Protein AF-0000000085166269 (afdb_homodimer)

Solvent-accessible surface area (backbone atoms only — not comparable to full-atom values): 13007 Å² total; per-residue (Å²): 118,45,45,34,39,34,44,25,68,59,86,48,49,31,42,32,36,34,86,92,34,80,44,54,29,10,32,47,58,95,73,71,25,80,47,77,24,38,34,35,63,30,30,37,46,46,11,41,47,45,32,40,54,42,48,52,49,54,52,28,55,75,71,70,50,77,48,57,27,38,36,34,44,36,37,43,46,63,51,97,88,62,55,53,38,32,40,34,39,36,37,51,65,37,90,70,52,70,66,56,51,53,51,49,54,57,49,50,66,62,23,69,53,46,42,42,35,44,66,27,35,54,72,47,76,46,76,95,116,43,44,34,40,36,42,26,69,59,86,50,49,31,43,32,36,34,85,91,34,80,46,54,29,10,32,46,58,94,73,71,23,80,47,78,24,39,35,36,63,30,30,36,45,46,11,41,46,45,31,40,53,42,49,52,50,54,53,29,56,76,70,69,50,76,49,57,26,40,36,35,43,34,39,42,46,63,50,98,89,62,55,56,38,33,40,36,39,36,36,51,64,38,91,70,54,72,66,56,51,54,51,50,54,57,49,51,66,62,22,68,52,47,41,42,36,44,65,26,35,54,73,48,78,47,76,95

Structure (mmCIF, N/CA/C/O backbone):
data_AF-0000000085166269-model_v1
#
loop_
_entity.id
_entity.type
_entity.pdbx_description
1 polymer 'Regulator of disulfide bond formation redox protein'
#
loop_
_atom_site.group_PDB
_atom_site.id
_atom_site.type_symbol
_atom_site.label_atom_id
_atom_site.label_alt_id
_atom_site.label_comp_id
_atom_site.label_asym_id
_atom_site.label_entity_id
_atom_site.label_seq_id
_atom_site.pdbx_PDB_ins_code
_atom_site.Cartn_x
_atom_site.Cartn_y
_atom_site.Cartn_z
_atom_site.occupancy
_atom_site.B_iso_or_equiv
_atom_site.auth_seq_id
_atom_site.auth_comp_id
_atom_site.auth_asym_id
_atom_site.auth_atom_id
_atom_site.pdbx_PDB_model_num
ATOM 1 N N . MET A 1 1 ? -3.047 8.953 -13.148 1 85.25 1 MET A N 1
ATOM 2 C CA . MET A 1 1 ? -3.467 7.633 -12.672 1 85.25 1 MET A CA 1
ATOM 3 C C . MET A 1 1 ? -2.264 6.801 -12.242 1 85.25 1 MET A C 1
ATOM 5 O O . MET A 1 1 ? -1.234 6.793 -12.914 1 85.25 1 MET A O 1
ATOM 9 N N . ALA A 1 2 ? -2.178 6.305 -10.992 1 96.12 2 ALA A N 1
ATOM 10 C CA . ALA A 1 2 ? -1.021 5.574 -10.484 1 96.12 2 ALA A CA 1
ATOM 11 C C . ALA A 1 2 ? -0.85 4.242 -11.203 1 96.12 2 ALA A C 1
ATOM 13 O O . ALA A 1 2 ? -1.834 3.615 -11.609 1 96.12 2 ALA A O 1
ATOM 14 N N . HIS A 1 3 ? 0.401 3.906 -11.461 1 98.56 3 HIS A N 1
ATOM 15 C CA . HIS A 1 3 ? 0.758 2.693 -12.188 1 98.56 3 HIS A CA 1
ATOM 16 C C . HIS A 1 3 ? 2.049 2.086 -11.648 1 98.56 3 HIS A C 1
ATOM 18 O O . HIS A 1 3 ? 3.008 2.809 -11.367 1 98.56 3 HIS A O 1
ATOM 24 N N . VAL A 1 4 ? 2.049 0.733 -11.516 1 98.88 4 VAL A N 1
ATOM 25 C CA . VAL A 1 4 ? 3.293 0.042 -11.195 1 98.88 4 VAL A CA 1
ATOM 26 C C . VAL A 1 4 ? 3.383 -1.258 -11.984 1 98.88 4 VAL A C 1
ATOM 28 O O . VAL A 1 4 ? 2.363 -1.812 -12.398 1 98.88 4 VAL A O 1
ATOM 31 N N . THR A 1 5 ? 4.633 -1.677 -12.234 1 98.94 5 THR A N 1
ATOM 32 C CA . THR A 1 5 ? 4.902 -3.01 -12.758 1 98.94 5 THR A CA 1
ATOM 33 C C . THR A 1 5 ? 5.781 -3.803 -11.797 1 98.94 5 THR A C 1
ATOM 35 O O . THR A 1 5 ? 6.691 -3.246 -11.18 1 98.94 5 THR A O 1
ATOM 38 N N . LEU A 1 6 ? 5.461 -5.016 -11.672 1 98.94 6 LEU A N 1
ATOM 39 C CA . LEU A 1 6 ? 6.242 -5.91 -10.82 1 98.94 6 LEU A CA 1
ATOM 40 C C . LEU A 1 6 ? 6.766 -7.098 -11.625 1 98.94 6 LEU A C 1
ATOM 42 O O . LEU A 1 6 ? 6.047 -7.656 -12.453 1 98.94 6 LEU A O 1
ATOM 46 N N . HIS A 1 7 ? 7.988 -7.445 -11.352 1 98.88 7 HIS A N 1
ATOM 47 C CA . HIS A 1 7 ? 8.602 -8.641 -11.914 1 98.88 7 HIS A CA 1
ATOM 48 C C . HIS A 1 7 ? 9.211 -9.523 -10.828 1 98.88 7 HIS A C 1
ATOM 50 O O . HIS A 1 7 ? 9.977 -9.039 -9.992 1 98.88 7 HIS A O 1
ATOM 56 N N . ASN A 1 8 ? 8.812 -10.703 -10.852 1 98.75 8 ASN A N 1
ATOM 57 C CA . ASN A 1 8 ? 9.406 -11.75 -10.023 1 98.75 8 ASN A CA 1
ATOM 58 C C . ASN A 1 8 ? 10.047 -12.836 -10.883 1 98.75 8 ASN A C 1
ATOM 60 O O . ASN A 1 8 ? 9.359 -13.539 -11.617 1 98.75 8 ASN A O 1
ATOM 64 N N . ALA A 1 9 ? 11.352 -13 -10.766 1 97.62 9 ALA A N 1
ATOM 65 C CA . ALA A 1 9 ? 12.047 -13.992 -11.57 1 97.62 9 ALA A CA 1
ATOM 66 C C . ALA A 1 9 ? 11.938 -15.383 -10.953 1 97.62 9 ALA A C 1
ATOM 68 O O . ALA A 1 9 ? 11.688 -16.359 -11.656 1 97.62 9 ALA A O 1
ATOM 69 N N . ALA A 1 10 ? 12.234 -15.492 -9.758 1 95.5 10 ALA A N 1
ATOM 70 C CA . ALA A 1 10 ? 12.188 -16.703 -8.953 1 95.5 10 ALA A CA 1
ATOM 71 C C . ALA A 1 10 ? 12.156 -16.391 -7.465 1 95.5 10 ALA A C 1
ATOM 73 O O . ALA A 1 10 ? 12.578 -15.305 -7.051 1 95.5 10 ALA A O 1
ATOM 74 N N . GLY A 1 11 ? 11.617 -17.328 -6.73 1 96.44 11 GLY A N 1
ATOM 75 C CA . GLY A 1 11 ? 11.562 -17.078 -5.297 1 96.44 11 GLY A CA 1
ATOM 76 C C . GLY A 1 11 ? 10.586 -15.969 -4.922 1 96.44 11 GLY A C 1
ATOM 77 O O . GLY A 1 11 ? 9.594 -15.75 -5.613 1 96.44 11 GLY A O 1
ATOM 78 N N . TYR A 1 12 ? 10.82 -15.359 -3.787 1 98 12 TYR A N 1
ATOM 79 C CA . TYR A 1 12 ? 9.812 -14.43 -3.271 1 98 12 TYR A CA 1
ATOM 80 C C . TYR A 1 12 ? 10.25 -12.984 -3.469 1 98 12 TYR A C 1
ATOM 82 O O . TYR A 1 12 ? 9.445 -12.062 -3.324 1 98 12 TYR A O 1
ATOM 90 N N . ALA A 1 13 ? 11.523 -12.797 -3.881 1 98.44 13 ALA A N 1
ATOM 91 C CA . ALA A 1 13 ? 12.016 -11.438 -4.113 1 98.44 13 ALA A CA 1
ATOM 92 C C . ALA A 1 13 ? 11.422 -10.852 -5.387 1 98.44 13 ALA A C 1
ATOM 94 O O . ALA A 1 13 ? 11.359 -11.523 -6.418 1 98.44 13 ALA A O 1
ATOM 95 N N . GLN A 1 14 ? 10.992 -9.641 -5.293 1 98.19 14 GLN A N 1
ATOM 96 C CA . GLN A 1 14 ? 10.297 -9.016 -6.414 1 98.19 14 GLN A CA 1
ATOM 97 C C . GLN A 1 14 ? 10.836 -7.609 -6.68 1 98.19 14 GLN A C 1
ATOM 99 O O . GLN A 1 14 ? 11.188 -6.891 -5.742 1 98.19 14 GLN A O 1
ATOM 104 N N . ASP A 1 15 ? 10.883 -7.277 -7.941 1 98.81 15 ASP A N 1
ATOM 105 C CA . ASP A 1 15 ? 11.234 -5.934 -8.391 1 98.81 15 ASP A CA 1
ATOM 106 C C . ASP A 1 15 ? 10 -5.168 -8.852 1 98.81 15 ASP A C 1
ATOM 108 O O . ASP A 1 15 ? 9.211 -5.672 -9.648 1 98.81 15 ASP A O 1
ATOM 112 N N . ILE A 1 16 ? 9.852 -4.004 -8.344 1 98.88 16 ILE A N 1
ATOM 113 C CA . ILE A 1 16 ? 8.688 -3.186 -8.664 1 98.88 16 ILE A CA 1
ATOM 114 C C . ILE A 1 16 ? 9.141 -1.844 -9.234 1 98.88 16 ILE A C 1
ATOM 116 O O . ILE A 1 16 ? 10.086 -1.236 -8.727 1 98.88 16 ILE A O 1
ATOM 120 N N . LYS A 1 17 ? 8.523 -1.444 -10.25 1 98.88 17 LYS A N 1
ATOM 121 C CA . LYS A 1 17 ? 8.797 -0.144 -10.859 1 98.88 17 LYS A CA 1
ATOM 122 C C . LYS A 1 17 ? 7.578 0.77 -10.773 1 98.88 17 LYS A C 1
ATOM 124 O O . LYS A 1 17 ? 6.48 0.393 -11.195 1 98.88 17 LYS A O 1
ATOM 129 N N . ALA A 1 18 ? 7.734 1.889 -10.172 1 98.56 18 ALA A N 1
ATOM 130 C CA . ALA A 1 18 ? 6.777 2.992 -10.164 1 98.56 18 ALA A CA 1
ATOM 131 C C . ALA A 1 18 ? 7.363 4.227 -10.844 1 98.56 18 ALA A 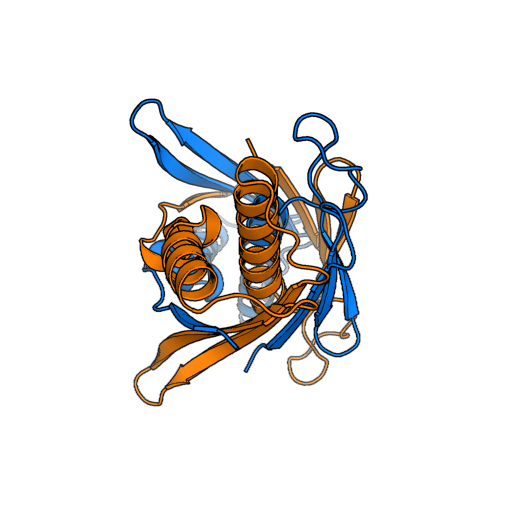C 1
ATOM 133 O O . ALA A 1 18 ? 8.148 4.961 -10.242 1 98.56 18 ALA A O 1
ATOM 134 N N . ARG A 1 19 ? 6.953 4.492 -12.125 1 97.25 19 ARG A N 1
ATOM 135 C CA . ARG A 1 19 ? 7.578 5.539 -12.922 1 97.25 19 ARG A CA 1
ATOM 136 C C . ARG A 1 19 ? 9.094 5.367 -12.969 1 97.25 19 ARG A C 1
ATOM 138 O O . ARG A 1 19 ? 9.594 4.434 -13.602 1 97.25 19 ARG A O 1
ATOM 145 N N . ILE A 1 20 ? 9.836 6.227 -12.352 1 97.31 20 ILE A N 1
ATOM 146 C CA . ILE A 1 20 ? 11.289 6.172 -12.438 1 97.31 20 ILE A CA 1
ATOM 147 C C . ILE A 1 20 ? 11.852 5.523 -11.172 1 97.31 20 ILE A C 1
ATOM 149 O O . ILE A 1 20 ? 13.07 5.383 -11.031 1 97.31 20 ILE A O 1
ATOM 153 N N . HIS A 1 21 ? 11.023 5.094 -10.242 1 98.5 21 HIS A N 1
ATOM 154 C CA . HIS A 1 21 ? 11.461 4.57 -8.953 1 98.5 21 HIS A CA 1
ATOM 155 C C . HIS A 1 21 ? 11.453 3.047 -8.938 1 98.5 21 HIS A C 1
ATOM 157 O O . HIS A 1 21 ? 10.508 2.426 -9.43 1 98.5 21 HIS A O 1
ATOM 163 N N . GLN A 1 22 ? 12.508 2.494 -8.398 1 98.38 22 GLN A N 1
ATOM 164 C CA . GLN A 1 22 ? 12.633 1.05 -8.227 1 98.38 22 GLN A CA 1
ATOM 165 C C . GLN A 1 22 ? 12.438 0.651 -6.77 1 98.38 22 GLN A C 1
ATOM 167 O O . GLN A 1 22 ? 13.078 1.212 -5.875 1 98.38 22 GLN A O 1
ATOM 172 N N . LEU A 1 23 ? 11.555 -0.283 -6.602 1 98.31 23 LEU A N 1
ATOM 173 C CA . LEU A 1 23 ? 11.289 -0.849 -5.281 1 98.31 23 LEU A CA 1
ATOM 174 C C . LEU A 1 23 ? 11.539 -2.354 -5.277 1 98.31 23 LEU A C 1
ATOM 176 O O . LEU A 1 23 ? 11.477 -3 -6.328 1 98.31 23 LEU A O 1
ATOM 180 N N . LYS A 1 24 ? 11.867 -2.795 -4.086 1 98.5 24 LYS A N 1
ATOM 181 C CA . LYS A 1 24 ? 11.922 -4.234 -3.844 1 98.5 24 LYS A CA 1
ATOM 182 C C . LYS A 1 24 ? 10.859 -4.664 -2.84 1 98.5 24 LYS A C 1
ATOM 184 O O . LYS A 1 24 ? 10.422 -3.861 -2.012 1 98.5 24 LYS A O 1
ATOM 189 N N . SER A 1 25 ? 10.445 -5.809 -2.953 1 98.81 25 SER A N 1
ATOM 190 C CA . SER A 1 25 ? 9.594 -6.453 -1.961 1 98.81 25 SER A CA 1
ATOM 191 C C . SER A 1 25 ? 9.992 -7.91 -1.748 1 98.81 25 SER A C 1
ATOM 193 O O . SER A 1 25 ? 10.492 -8.562 -2.666 1 98.81 25 SER A O 1
ATOM 195 N N . ASP A 1 26 ? 9.812 -8.391 -0.532 1 98.62 26 ASP A N 1
ATOM 196 C CA . ASP A 1 26 ? 10.164 -9.758 -0.181 1 98.62 26 ASP A CA 1
ATOM 197 C C . ASP A 1 26 ? 9.516 -10.172 1.138 1 98.62 26 ASP A C 1
ATOM 199 O O . ASP A 1 26 ? 9.062 -9.32 1.903 1 98.62 26 ASP A O 1
ATOM 203 N N . GLU A 1 27 ? 9.492 -11.414 1.347 1 97.56 27 GLU A N 1
ATOM 204 C CA . GLU A 1 27 ? 9.109 -11.906 2.666 1 97.56 27 GLU A CA 1
ATOM 205 C C . GLU A 1 27 ? 10.32 -12.023 3.584 1 97.56 27 GLU A C 1
ATOM 207 O O . GLU A 1 27 ? 11.43 -12.297 3.123 1 97.56 27 GLU A O 1
ATOM 212 N N . PRO A 1 28 ? 10.094 -11.773 4.867 1 96.62 28 PRO A N 1
ATOM 213 C CA . PRO A 1 28 ? 11.188 -12.078 5.789 1 96.62 28 PRO A CA 1
ATOM 214 C C . PRO A 1 28 ? 11.609 -13.547 5.754 1 96.62 28 PRO A C 1
ATOM 216 O O . PRO A 1 28 ? 10.883 -14.383 5.207 1 96.62 28 PRO A O 1
ATOM 219 N N . GLU A 1 29 ? 12.742 -13.844 6.371 1 96.06 29 GLU A N 1
ATOM 220 C CA . GLU A 1 29 ? 13.25 -15.211 6.371 1 96.06 29 GLU A CA 1
ATOM 221 C C . GLU A 1 29 ? 12.289 -16.156 7.102 1 96.06 29 GLU A C 1
ATOM 223 O O . GLU A 1 29 ? 12.148 -17.312 6.723 1 96.06 29 GLU A O 1
ATOM 228 N N . SER A 1 30 ? 11.656 -15.633 8.133 1 94.81 30 SER A N 1
ATOM 229 C CA . SER A 1 30 ? 10.719 -16.422 8.93 1 94.81 30 SER A CA 1
ATOM 230 C C . SER A 1 30 ? 9.547 -16.906 8.078 1 94.81 30 SER A C 1
ATOM 232 O O . SER A 1 30 ? 8.898 -17.891 8.414 1 94.81 30 SER A O 1
ATOM 234 N N . ASN A 1 31 ? 9.328 -16.234 6.934 1 93.69 31 ASN A N 1
ATOM 235 C CA . ASN A 1 31 ? 8.227 -16.594 6.047 1 93.69 31 ASN A CA 1
ATOM 236 C C . ASN A 1 31 ? 8.734 -17.203 4.746 1 93.69 31 ASN A C 1
ATOM 238 O O . ASN A 1 31 ? 8.023 -17.234 3.74 1 93.69 31 ASN A O 1
ATOM 242 N N . GLY A 1 32 ? 10.047 -17.531 4.785 1 94.25 32 GLY A N 1
ATOM 243 C CA . GLY A 1 32 ? 10.594 -18.266 3.658 1 94.25 32 GLY A CA 1
ATOM 244 C C . GLY A 1 32 ? 11.266 -17.391 2.627 1 94.25 32 GLY A C 1
ATOM 245 O O . GLY A 1 32 ? 11.797 -17.875 1.631 1 94.25 32 GLY A O 1
ATOM 246 N N . GLY A 1 33 ? 11.188 -16.109 2.73 1 96.88 33 GLY A N 1
ATOM 247 C CA . GLY A 1 33 ? 11.867 -15.211 1.805 1 96.88 33 GLY A CA 1
ATOM 248 C C . GLY A 1 33 ? 13.32 -14.961 2.17 1 96.88 33 GLY A C 1
ATOM 249 O O . GLY A 1 33 ? 13.906 -15.711 2.945 1 96.88 33 GLY A O 1
ATOM 250 N N . LYS A 1 34 ? 13.922 -13.969 1.507 1 97.69 34 LYS A N 1
ATOM 251 C CA . LYS A 1 34 ? 15.312 -13.594 1.759 1 97.69 34 LYS A CA 1
ATOM 252 C C . LYS A 1 34 ? 15.398 -12.211 2.395 1 97.69 34 LYS A C 1
ATOM 254 O O . LYS A 1 34 ? 16.5 -11.672 2.574 1 97.69 34 LYS A O 1
ATOM 259 N N . ASP A 1 35 ? 14.281 -11.609 2.672 1 98.06 35 ASP A N 1
ATOM 260 C CA . ASP A 1 35 ? 14.18 -10.336 3.373 1 98.06 35 ASP A CA 1
ATOM 261 C C . ASP A 1 35 ? 14.938 -9.242 2.629 1 98.06 35 ASP A C 1
ATOM 263 O O . ASP A 1 35 ? 15.617 -8.422 3.248 1 98.06 35 ASP A O 1
ATOM 267 N N . THR A 1 36 ? 14.828 -9.172 1.336 1 98.25 36 THR A N 1
ATOM 268 C CA . THR A 1 36 ? 15.555 -8.203 0.524 1 98.25 36 THR A CA 1
ATOM 269 C C . THR A 1 36 ? 14.719 -6.938 0.327 1 98.25 36 THR A C 1
ATOM 271 O O . THR A 1 36 ? 15.172 -5.988 -0.322 1 98.25 36 THR A O 1
ATOM 274 N N . GLY A 1 37 ? 13.562 -6.875 0.852 1 98.5 37 GLY A N 1
ATOM 275 C CA . GLY A 1 37 ? 12.648 -5.742 0.805 1 98.5 37 GLY A CA 1
ATOM 276 C C . GLY A 1 37 ? 11.477 -5.887 1.756 1 98.5 37 GLY A C 1
ATOM 277 O O . GLY A 1 37 ? 11.328 -6.914 2.422 1 98.5 37 GLY A O 1
ATOM 278 N N . PRO A 1 38 ? 10.695 -4.82 1.873 1 98.75 38 PRO A N 1
ATOM 279 C CA . PRO A 1 38 ? 9.508 -4.895 2.725 1 98.75 38 PRO A CA 1
ATOM 280 C C . PRO A 1 38 ? 8.5 -5.934 2.242 1 98.75 38 PRO A C 1
ATOM 282 O O . PRO A 1 38 ? 8.43 -6.23 1.046 1 98.75 38 PRO A O 1
ATOM 285 N N . ALA A 1 39 ? 7.809 -6.484 3.18 1 98.5 39 ALA A N 1
ATOM 286 C CA . ALA A 1 39 ? 6.699 -7.375 2.846 1 98.5 39 ALA A CA 1
ATOM 287 C C . ALA A 1 39 ? 5.492 -6.586 2.352 1 98.5 39 ALA A C 1
ATOM 289 O O . ALA A 1 39 ? 5.406 -5.371 2.562 1 98.5 39 ALA A O 1
ATOM 290 N N . PRO A 1 40 ? 4.516 -7.273 1.709 1 98.56 40 PRO A N 1
ATOM 291 C CA . PRO A 1 40 ? 3.395 -6.582 1.07 1 98.56 40 PRO A CA 1
ATOM 292 C C . PRO A 1 40 ? 2.619 -5.695 2.041 1 98.56 40 PRO A C 1
ATOM 294 O O . PRO A 1 40 ? 2.291 -4.551 1.711 1 98.56 40 PRO A O 1
ATOM 297 N N . TYR A 1 41 ? 2.312 -6.148 3.295 1 98.62 41 TYR A N 1
ATOM 298 C CA . TYR A 1 41 ? 1.55 -5.34 4.238 1 98.62 41 TYR A CA 1
ATOM 299 C C . TYR A 1 41 ? 2.371 -4.152 4.727 1 98.62 41 TYR A C 1
ATOM 301 O O . TYR A 1 41 ? 1.814 -3.115 5.098 1 98.62 41 TYR A O 1
ATOM 309 N N . GLU A 1 42 ? 3.682 -4.258 4.738 1 98.81 42 GLU A N 1
ATOM 310 C CA . GLU A 1 42 ? 4.523 -3.109 5.062 1 98.81 42 GLU A CA 1
ATOM 311 C C . GLU A 1 42 ? 4.449 -2.045 3.971 1 98.81 42 GLU A C 1
ATOM 313 O O . GLU A 1 42 ? 4.438 -0.848 4.266 1 98.81 42 GLU A O 1
ATOM 318 N N . LEU A 1 43 ? 4.352 -2.469 2.719 1 98.94 43 LEU A N 1
ATOM 319 C CA . LEU A 1 43 ? 4.137 -1.538 1.616 1 98.94 43 LEU A CA 1
ATOM 320 C C . LEU A 1 43 ? 2.766 -0.882 1.715 1 98.94 43 LEU A C 1
ATOM 322 O O . LEU A 1 43 ? 2.617 0.307 1.426 1 98.94 43 LEU A O 1
ATOM 326 N N . LEU A 1 44 ? 1.754 -1.633 2.096 1 98.88 44 LEU A N 1
ATOM 327 C CA . LEU A 1 44 ? 0.412 -1.092 2.281 1 98.88 44 LEU A CA 1
ATOM 328 C C . LEU A 1 44 ? 0.406 -0.012 3.359 1 98.88 44 LEU A C 1
ATOM 330 O O . LEU A 1 44 ? -0.161 1.064 3.16 1 98.88 44 LEU A O 1
ATOM 334 N N . LEU A 1 45 ? 1.062 -0.326 4.484 1 98.94 45 LEU A N 1
ATOM 335 C CA . LEU A 1 45 ? 1.151 0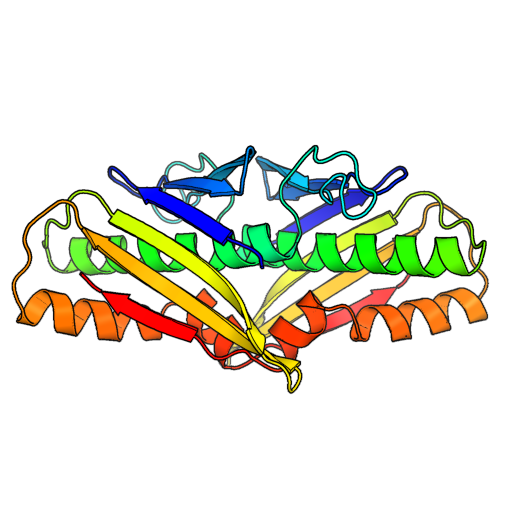.639 5.574 1 98.94 45 LEU A CA 1
ATOM 336 C C . LEU A 1 45 ? 1.941 1.871 5.145 1 98.94 45 LEU A C 1
ATOM 338 O O . LEU A 1 45 ? 1.621 2.992 5.551 1 98.94 45 LEU A O 1
ATOM 342 N N . ALA A 1 46 ? 2.988 1.642 4.367 1 98.94 46 ALA A N 1
ATOM 343 C CA . ALA A 1 46 ? 3.768 2.76 3.84 1 98.94 46 ALA A CA 1
ATOM 344 C C . ALA A 1 46 ? 2.896 3.682 2.988 1 98.94 46 ALA A C 1
ATOM 346 O O . ALA A 1 46 ? 3.012 4.906 3.072 1 98.94 46 ALA A O 1
ATOM 347 N N . ALA A 1 47 ? 2.066 3.074 2.166 1 98.88 47 ALA A N 1
ATOM 348 C CA . ALA A 1 47 ? 1.14 3.848 1.343 1 98.88 47 ALA A CA 1
ATOM 349 C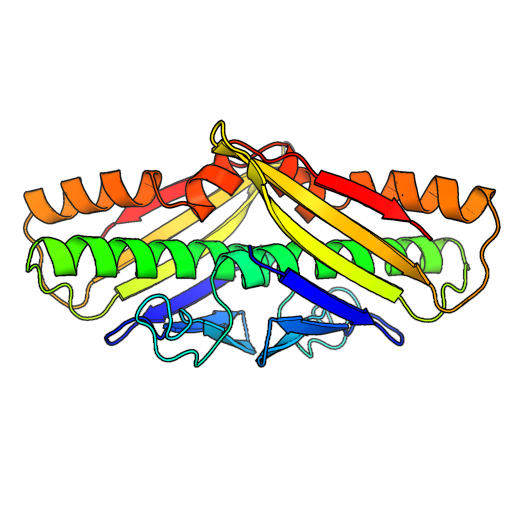 C . ALA A 1 47 ? 0.216 4.699 2.207 1 98.88 47 ALA A C 1
ATOM 351 O O . ALA A 1 47 ? 0.05 5.895 1.958 1 98.88 47 ALA A O 1
ATOM 352 N N . LEU A 1 48 ? -0.326 4.129 3.246 1 98.81 48 LEU A N 1
ATOM 353 C CA . LEU A 1 48 ? -1.242 4.816 4.152 1 98.81 48 LEU A CA 1
ATOM 354 C C . LEU A 1 48 ? -0.533 5.945 4.891 1 98.81 48 LEU A C 1
ATOM 356 O O . LEU A 1 48 ? -1.027 7.074 4.926 1 98.81 48 LEU A O 1
ATOM 360 N N . ALA A 1 49 ? 0.599 5.621 5.445 1 98.88 49 ALA A N 1
ATOM 361 C CA . ALA A 1 49 ? 1.352 6.602 6.223 1 98.88 49 ALA A CA 1
ATOM 362 C C . ALA A 1 49 ? 1.772 7.785 5.355 1 98.88 49 ALA A C 1
ATOM 364 O O . ALA A 1 49 ? 1.665 8.938 5.773 1 98.88 49 ALA A O 1
ATOM 365 N N . SER A 1 50 ? 2.225 7.457 4.16 1 98.81 50 SER A N 1
ATOM 366 C CA . SER A 1 50 ? 2.707 8.516 3.279 1 98.81 50 SER A CA 1
ATOM 367 C C . SER A 1 50 ? 1.568 9.422 2.828 1 98.81 50 SER A C 1
ATOM 369 O O . SER A 1 50 ? 1.722 10.648 2.781 1 98.81 50 SER A O 1
ATOM 371 N N . CYS A 1 51 ? 0.507 8.859 2.512 1 98.81 51 CYS A N 1
ATOM 372 C CA . CYS A 1 51 ? -0.656 9.648 2.121 1 98.81 51 CYS A CA 1
ATOM 373 C C . CYS A 1 51 ? -1.111 10.547 3.262 1 98.81 51 CYS A C 1
ATOM 375 O O . CYS A 1 51 ? -1.462 11.711 3.037 1 98.81 51 CYS A O 1
ATOM 377 N N . THR A 1 52 ? -1.192 9.969 4.473 1 98.69 52 THR A N 1
ATOM 378 C CA . THR A 1 52 ? -1.593 10.711 5.66 1 98.69 52 THR A CA 1
ATOM 379 C C . THR A 1 52 ? -0.695 11.93 5.863 1 98.69 52 THR A C 1
ATOM 381 O O . THR A 1 52 ? -1.182 13.062 5.949 1 98.69 52 THR A O 1
ATOM 384 N N . SER A 1 53 ? 0.557 11.711 5.898 1 98.69 53 SER A N 1
ATOM 385 C CA . SER A 1 53 ? 1.532 12.766 6.137 1 98.69 53 SER A CA 1
ATOM 386 C C . SER A 1 53 ? 1.462 13.844 5.059 1 98.69 53 SER A C 1
ATOM 388 O O . SER A 1 53 ? 1.437 15.031 5.363 1 98.69 53 SER A O 1
ATOM 390 N N . LEU A 1 54 ? 1.379 13.383 3.805 1 98.44 54 LEU A N 1
ATOM 391 C CA . LEU A 1 54 ? 1.327 14.297 2.67 1 98.44 54 LEU A CA 1
ATOM 392 C C . LEU A 1 54 ? 0.083 15.172 2.738 1 98.44 54 LEU A C 1
ATOM 394 O O . LEU A 1 54 ? 0.174 16.391 2.604 1 98.44 54 LEU A O 1
ATOM 398 N N . THR A 1 55 ? -1.026 14.578 2.934 1 98.31 55 THR A N 1
ATOM 399 C CA . THR A 1 55 ? -2.293 15.305 2.924 1 98.31 55 THR A CA 1
ATOM 400 C C . THR A 1 55 ? -2.344 16.312 4.062 1 98.31 55 THR A C 1
ATOM 402 O O . THR A 1 55 ? -2.789 17.453 3.869 1 98.31 55 THR A O 1
ATOM 405 N N . LEU A 1 56 ? -1.875 15.883 5.238 1 98.44 56 LEU A N 1
ATOM 406 C CA . LEU A 1 56 ? -1.862 16.797 6.371 1 98.44 56 LEU A CA 1
ATOM 407 C C . LEU A 1 56 ? -0.937 17.984 6.105 1 98.44 56 LEU A C 1
ATOM 409 O O . LEU A 1 56 ? -1.274 19.125 6.422 1 98.44 56 LEU A O 1
ATOM 413 N N . ARG A 1 57 ? 0.228 17.75 5.551 1 98.19 57 ARG A N 1
ATOM 414 C CA . ARG A 1 57 ? 1.167 18.797 5.199 1 98.19 57 ARG A CA 1
ATOM 415 C C . ARG A 1 57 ? 0.545 19.781 4.207 1 98.19 57 ARG A C 1
ATOM 417 O O . ARG A 1 57 ? 0.625 21 4.391 1 98.19 57 ARG A O 1
ATOM 424 N N . MET A 1 58 ? -0.098 19.266 3.166 1 97.38 58 MET A N 1
ATOM 425 C CA . MET A 1 58 ? -0.727 20.109 2.148 1 97.38 58 MET A CA 1
ATOM 426 C C . MET A 1 58 ? -1.825 20.969 2.758 1 97.38 58 MET A C 1
ATOM 428 O O . MET A 1 58 ? -1.917 22.156 2.465 1 97.38 58 MET A O 1
ATOM 432 N N . TYR A 1 59 ? -2.633 20.297 3.57 1 98.38 59 TYR A N 1
ATOM 433 C CA . TYR A 1 59 ? -3.709 21.031 4.23 1 98.38 59 TYR A CA 1
ATOM 434 C C . TYR A 1 59 ? -3.154 22.156 5.098 1 98.38 59 TYR A C 1
ATOM 436 O O . TYR A 1 59 ? -3.627 23.297 5.027 1 98.38 59 TYR A O 1
ATOM 444 N N . ALA A 1 60 ? -2.172 21.875 5.922 1 98 60 ALA A N 1
ATOM 445 C CA . ALA A 1 60 ? -1.572 22.844 6.832 1 98 60 ALA A CA 1
ATOM 446 C C . ALA A 1 60 ? -0.929 24 6.062 1 98 60 ALA A C 1
ATOM 448 O O . ALA A 1 60 ? -1.022 25.156 6.473 1 98 60 ALA A O 1
ATOM 449 N N . ASP A 1 61 ? -0.289 23.641 5 1 96.25 61 ASP A N 1
ATOM 450 C CA . ASP A 1 61 ? 0.331 24.656 4.16 1 96.25 61 ASP A CA 1
ATOM 451 C C . ASP A 1 61 ? -0.708 25.656 3.646 1 96.25 61 ASP A C 1
ATOM 453 O O . ASP A 1 61 ? -0.472 26.859 3.646 1 96.25 61 ASP A O 1
ATOM 457 N N . ARG A 1 62 ? -1.828 25.141 3.234 1 97.06 62 ARG A N 1
ATOM 458 C CA . ARG A 1 62 ? -2.904 26 2.732 1 97.06 62 ARG A CA 1
ATOM 459 C C . ARG A 1 62 ? -3.449 26.891 3.836 1 97.06 62 ARG A C 1
ATOM 461 O O . ARG A 1 62 ? -3.881 28.016 3.57 1 97.06 62 ARG A O 1
ATOM 468 N N . LYS A 1 63 ? -3.35 26.453 5.066 1 97.75 63 LYS A N 1
ATOM 469 C CA . LYS A 1 63 ? -3.873 27.188 6.219 1 97.75 63 LYS A CA 1
ATOM 470 C C . LYS A 1 63 ? -2.801 28.078 6.832 1 97.75 63 LYS A C 1
ATOM 472 O O . LYS A 1 63 ? -3.084 28.859 7.746 1 97.75 63 LYS A O 1
ATOM 477 N N . GLY A 1 64 ? -1.561 27.891 6.375 1 97.75 64 GLY A N 1
ATOM 478 C CA . GLY A 1 64 ? -0.445 28.625 6.949 1 97.75 64 GLY A CA 1
ATOM 479 C C . GLY A 1 64 ? -0.014 28.094 8.305 1 97.75 64 GLY A C 1
ATOM 480 O O . GLY A 1 64 ? 0.475 28.859 9.148 1 97.75 64 GLY A O 1
ATOM 481 N N . TRP A 1 65 ? -0.319 26.844 8.609 1 98.19 65 TRP A N 1
ATOM 482 C CA . TRP A 1 65 ? 0.068 26.219 9.867 1 98.19 65 TRP A CA 1
ATOM 483 C C . TRP A 1 65 ? 1.428 25.531 9.734 1 98.19 65 TRP A C 1
ATOM 485 O O . TRP A 1 65 ? 1.674 24.797 8.773 1 98.19 65 TRP A O 1
ATOM 495 N N . ASP A 1 66 ? 2.314 25.828 10.633 1 97.94 66 ASP A N 1
ATOM 496 C CA . ASP A 1 66 ? 3.617 25.172 10.672 1 97.94 66 ASP A CA 1
ATOM 497 C C . ASP A 1 66 ? 3.574 23.922 11.555 1 97.94 66 ASP A C 1
ATOM 499 O O . ASP A 1 66 ? 3.629 24.016 12.781 1 97.94 66 ASP A O 1
ATOM 503 N N . LEU A 1 67 ? 3.625 22.75 10.961 1 98.31 67 LEU A N 1
ATOM 504 C CA . LEU A 1 67 ? 3.504 21.5 11.695 1 98.31 67 LEU A CA 1
ATOM 505 C C . LEU A 1 67 ? 4.863 21.031 12.203 1 98.31 67 LEU A C 1
ATOM 507 O O . LEU A 1 67 ? 4.941 20.172 13.078 1 98.31 67 LEU A O 1
ATOM 511 N N . GLY A 1 68 ? 5.91 21.609 11.664 1 98.44 68 GLY A N 1
ATOM 512 C CA . GLY A 1 68 ? 7.203 20.969 11.844 1 98.44 68 GLY A CA 1
ATOM 513 C C . GLY A 1 68 ? 7.293 19.625 11.172 1 98.44 68 GLY A C 1
ATOM 514 O O . GLY A 1 68 ? 6.75 19.422 10.086 1 98.44 68 GLY A O 1
ATOM 515 N N . SER A 1 69 ? 8.016 18.766 11.773 1 98.75 69 SER A N 1
ATOM 516 C CA . SER A 1 69 ? 8.086 17.422 11.227 1 98.75 69 SER A CA 1
ATOM 517 C C . SER A 1 69 ? 6.793 16.656 11.469 1 98.75 69 SER A C 1
ATOM 519 O O . SER A 1 69 ? 5.988 17.031 12.312 1 98.75 69 SER A O 1
ATOM 521 N N . ILE A 1 70 ? 6.562 15.719 10.703 1 98.88 70 ILE A N 1
ATOM 522 C CA . ILE A 1 70 ? 5.449 14.797 10.898 1 98.88 70 ILE A CA 1
ATOM 523 C C . ILE A 1 70 ? 5.984 13.375 11.07 1 98.88 70 ILE A C 1
ATOM 525 O O . ILE A 1 70 ? 6.855 12.938 10.32 1 98.88 70 ILE A O 1
ATOM 529 N N . SER A 1 71 ? 5.508 12.703 12.062 1 98.88 71 SER A N 1
ATOM 530 C CA . SER A 1 71 ? 5.812 11.289 12.273 1 98.88 71 SER A CA 1
ATOM 531 C C . SER A 1 71 ? 4.539 10.445 12.273 1 98.88 71 SER A C 1
ATOM 533 O O . SER A 1 71 ? 3.531 10.836 12.867 1 98.88 71 SER A O 1
ATOM 535 N N . VAL A 1 72 ? 4.559 9.367 11.648 1 98.88 72 VAL A N 1
ATOM 536 C CA . VAL A 1 72 ? 3.445 8.422 11.625 1 98.88 72 VAL A CA 1
ATOM 537 C C . VAL A 1 72 ? 3.941 7.035 12.016 1 98.88 72 VAL A C 1
ATOM 539 O O . VAL A 1 72 ? 4.938 6.547 11.469 1 98.88 72 VAL A O 1
ATOM 542 N N . ASP A 1 73 ? 3.35 6.418 12.969 1 98.88 73 ASP A N 1
ATOM 543 C CA . ASP A 1 73 ? 3.551 5.031 13.383 1 98.88 73 ASP A CA 1
ATOM 544 C C . ASP A 1 73 ? 2.33 4.176 13.055 1 98.88 73 ASP A C 1
ATOM 546 O O . ASP A 1 73 ? 1.252 4.383 13.617 1 98.88 73 ASP A O 1
ATOM 550 N N . ALA A 1 74 ? 2.469 3.24 12.133 1 98.75 74 ALA A N 1
ATOM 551 C CA . ALA A 1 74 ? 1.324 2.475 11.648 1 98.75 74 ALA A CA 1
ATOM 552 C C . ALA A 1 74 ? 1.53 0.979 11.867 1 98.75 74 ALA A C 1
ATOM 554 O O . ALA A 1 74 ? 2.623 0.456 11.641 1 98.75 74 ALA A O 1
ATOM 555 N N . HIS A 1 75 ? 0.479 0.312 12.305 1 98.62 75 HIS A N 1
ATOM 556 C CA . HIS A 1 75 ? 0.482 -1.122 12.578 1 98.62 75 HIS A CA 1
ATOM 557 C C . HIS A 1 75 ? -0.713 -1.807 11.922 1 98.62 75 HIS A C 1
ATOM 559 O O . HIS A 1 75 ? -1.823 -1.27 11.93 1 98.62 75 HIS A O 1
ATOM 565 N N . PHE A 1 76 ? -0.413 -2.936 11.414 1 98.5 76 PHE A N 1
ATOM 566 C CA . PHE A 1 76 ? -1.476 -3.82 10.953 1 98.5 76 PHE A CA 1
ATOM 567 C C . PHE A 1 76 ? -1.637 -5.012 11.891 1 98.5 76 PHE A C 1
ATOM 569 O O . PHE A 1 76 ? -0.649 -5.633 12.289 1 98.5 76 PHE A O 1
ATOM 576 N N . GLY A 1 77 ? -2.939 -5.242 12.195 1 96 77 GLY A N 1
ATOM 577 C CA . GLY A 1 77 ? -3.211 -6.387 13.055 1 96 77 GLY A CA 1
ATOM 578 C C . GLY A 1 77 ? -4.457 -7.152 12.656 1 96 77 GLY A C 1
ATOM 579 O O . GLY A 1 77 ? -5.27 -6.656 11.867 1 96 77 GLY A O 1
ATOM 580 N N . ARG A 1 78 ? -4.555 -8.43 13.086 1 94.88 78 ARG A N 1
ATOM 581 C CA . ARG A 1 78 ? -5.723 -9.297 12.992 1 94.88 78 ARG A CA 1
ATOM 582 C C . ARG A 1 78 ? -6.074 -9.891 14.359 1 94.88 78 ARG A C 1
ATOM 584 O O . ARG A 1 78 ? -5.191 -10.367 15.078 1 94.88 78 ARG A O 1
ATOM 591 N N . ASP A 1 79 ? -7.309 -9.781 14.75 1 92.94 79 ASP A N 1
ATOM 592 C CA . ASP A 1 79 ? -7.68 -10.359 16.047 1 92.94 79 ASP A CA 1
ATOM 593 C C . ASP A 1 79 ? -8.016 -11.844 15.898 1 92.94 79 ASP A C 1
ATOM 595 O O . ASP A 1 79 ? -7.801 -12.438 14.836 1 92.94 79 ASP A O 1
ATOM 599 N N . ASP A 1 80 ? -8.492 -12.477 17.016 1 93.56 80 ASP A N 1
ATOM 600 C CA . ASP A 1 80 ? -8.711 -13.914 17.062 1 93.56 80 ASP A CA 1
ATOM 601 C C . ASP A 1 80 ? -9.812 -14.336 16.094 1 93.56 80 ASP A C 1
ATOM 603 O O . ASP A 1 80 ? -9.852 -15.484 15.656 1 93.56 80 ASP A O 1
ATOM 607 N N . SER A 1 81 ? -10.742 -13.453 15.773 1 93.44 81 SER A N 1
ATOM 608 C CA . SER A 1 81 ? -11.836 -13.742 14.852 1 93.44 81 SER A CA 1
ATOM 609 C C . SER A 1 81 ? -11.43 -13.492 13.406 1 93.44 81 SER A C 1
ATOM 611 O O . SER A 1 81 ? -12.188 -13.773 12.484 1 93.44 81 SER A O 1
ATOM 613 N N . GLY A 1 82 ? -10.219 -12.922 13.211 1 91.25 82 GLY A N 1
ATOM 614 C CA . GLY A 1 82 ? -9.727 -12.656 11.867 1 91.25 82 GLY A CA 1
ATOM 615 C C . GLY A 1 82 ? -10.016 -11.242 11.398 1 91.25 82 GLY A C 1
ATOM 616 O O . GLY A 1 82 ? -9.703 -10.883 10.266 1 91.25 82 GLY A O 1
ATOM 617 N N . LEU A 1 83 ? -10.57 -10.453 12.258 1 93.69 83 LEU A N 1
ATOM 618 C CA . LEU A 1 83 ? -10.898 -9.078 11.898 1 93.69 83 LEU A CA 1
ATOM 619 C C . LEU A 1 83 ? -9.641 -8.227 11.797 1 93.69 83 LEU A C 1
ATOM 621 O O . LEU A 1 83 ? -8.875 -8.125 12.758 1 93.69 83 LEU A O 1
ATOM 625 N N . GLU A 1 84 ? -9.445 -7.617 10.617 1 96.25 84 GLU A N 1
ATOM 626 C CA . GLU A 1 84 ? -8.273 -6.789 10.344 1 96.25 84 GLU A CA 1
ATOM 627 C C . GLU A 1 84 ? -8.469 -5.367 10.867 1 96.25 84 GLU A C 1
ATOM 629 O O . GLU A 1 84 ? -9.562 -4.809 10.758 1 96.25 84 GLU A O 1
ATOM 634 N N . THR A 1 85 ? -7.426 -4.828 11.43 1 97.62 85 THR A N 1
ATOM 635 C CA . THR A 1 85 ? -7.422 -3.432 11.852 1 97.62 85 THR A CA 1
ATOM 636 C C . THR A 1 85 ? -6.062 -2.793 11.586 1 97.62 85 THR A C 1
ATOM 638 O O . THR A 1 85 ? -5.023 -3.426 11.789 1 97.62 85 THR A O 1
ATOM 641 N N . ILE A 1 86 ? -6.051 -1.546 11.211 1 98.38 86 ILE A N 1
ATOM 642 C CA . ILE A 1 86 ? -4.84 -0.733 11.141 1 98.38 86 ILE A CA 1
ATOM 643 C C . ILE A 1 86 ? -4.891 0.36 12.203 1 98.38 86 ILE A C 1
ATOM 645 O O . ILE A 1 86 ? -5.914 1.026 12.375 1 98.38 86 ILE A O 1
ATOM 649 N N . THR A 1 87 ? -3.826 0.45 12.922 1 98.12 87 THR A N 1
ATOM 650 C CA . THR A 1 87 ? -3.676 1.585 13.828 1 98.12 87 THR A CA 1
ATOM 651 C C . THR A 1 87 ? -2.617 2.553 13.305 1 98.12 87 THR A C 1
ATOM 653 O O . THR A 1 87 ? -1.587 2.131 12.781 1 98.12 87 THR A O 1
ATOM 656 N N . ARG A 1 88 ? -2.863 3.811 13.383 1 98.12 88 ARG A N 1
ATOM 657 C CA . ARG A 1 88 ? -1.849 4.809 13.062 1 98.12 88 ARG A CA 1
ATOM 658 C C . ARG A 1 88 ? -1.816 5.914 14.117 1 98.12 88 ARG A C 1
ATOM 660 O O . ARG A 1 88 ? -2.861 6.434 14.508 1 98.12 88 ARG A O 1
ATOM 667 N N . LYS A 1 89 ? -0.65 6.211 14.586 1 98.56 89 LYS A N 1
ATOM 668 C CA . LYS A 1 89 ? -0.35 7.301 15.508 1 98.56 89 LYS A CA 1
ATOM 669 C C . LYS A 1 89 ? 0.441 8.406 14.812 1 98.56 89 LYS A C 1
ATOM 671 O O . LYS A 1 89 ? 1.456 8.141 14.164 1 98.56 89 LYS A O 1
ATOM 676 N N . ILE A 1 90 ? -0.03 9.602 14.992 1 98.75 90 ILE A N 1
ATOM 677 C CA . ILE A 1 90 ? 0.573 10.742 14.305 1 98.75 90 ILE A CA 1
ATOM 678 C C . ILE A 1 90 ? 1.072 11.758 15.328 1 98.75 90 ILE A C 1
ATOM 680 O O . ILE A 1 90 ? 0.386 12.047 16.312 1 98.75 90 ILE A O 1
ATOM 684 N N . SER A 1 91 ? 2.246 12.258 15.086 1 98.62 91 SER A N 1
ATOM 685 C CA . SER A 1 91 ? 2.791 13.336 15.898 1 98.62 91 SER A CA 1
ATOM 686 C C . SER A 1 91 ? 3.447 14.406 15.031 1 98.62 91 SER A C 1
ATOM 688 O O . SER A 1 91 ? 3.768 14.156 13.867 1 98.62 91 SER A O 1
ATOM 690 N N . PHE A 1 92 ? 3.652 15.547 15.695 1 98.62 92 PHE A N 1
ATOM 691 C CA . PHE A 1 92 ? 4.168 16.703 14.977 1 98.62 92 PHE A CA 1
ATOM 692 C C . PHE A 1 92 ? 5.363 17.312 15.703 1 98.62 92 PHE A C 1
ATOM 694 O O . PHE A 1 92 ? 5.465 17.219 16.922 1 98.62 92 PHE A O 1
ATOM 701 N N . GLY A 1 93 ? 6.207 17.922 14.922 1 98.56 93 GLY A N 1
ATOM 702 C CA . GLY A 1 93 ? 7.406 18.516 15.484 1 98.56 93 GLY A CA 1
ATOM 703 C C . GLY A 1 93 ? 7.141 19.812 16.234 1 98.56 93 GLY A C 1
ATOM 704 O O . GLY A 1 93 ? 7.926 20.203 17.109 1 98.56 93 GLY A O 1
ATOM 705 N N . ASN A 1 94 ? 6.07 20.516 15.867 1 98.25 94 ASN A N 1
ATOM 706 C CA . ASN A 1 94 ? 5.699 21.75 16.547 1 98.25 94 ASN A CA 1
ATOM 707 C C . ASN A 1 94 ? 4.473 21.547 17.438 1 98.25 94 ASN A C 1
ATOM 709 O O . ASN A 1 94 ? 3.686 20.625 17.219 1 98.25 94 ASN A O 1
ATOM 713 N N . THR A 1 95 ? 4.367 22.406 18.453 1 97.62 95 THR A N 1
ATOM 714 C CA . THR A 1 95 ? 3.178 22.438 19.297 1 97.62 95 THR A CA 1
ATOM 715 C C . THR A 1 95 ? 1.99 23.031 18.531 1 97.62 95 THR A C 1
ATOM 717 O O . THR A 1 95 ? 2.105 24.094 17.922 1 97.62 95 THR A O 1
ATOM 720 N N . LEU A 1 96 ? 0.983 22.281 18.562 1 97.38 96 LEU A N 1
ATOM 721 C CA . LEU A 1 96 ? -0.231 22.719 17.875 1 97.38 96 LEU A CA 1
ATOM 722 C C . LEU A 1 96 ? -1.353 22.984 18.875 1 97.38 96 LEU A C 1
ATOM 724 O O . LEU A 1 96 ? -1.398 22.359 19.938 1 97.38 96 LEU A O 1
ATOM 728 N N . SER A 1 97 ? -2.227 23.875 18.5 1 97.38 97 SER A N 1
ATOM 729 C CA . SER A 1 97 ? -3.396 24.125 19.344 1 97.38 97 SER A CA 1
ATOM 730 C C . SER A 1 97 ? -4.367 22.953 19.281 1 97.38 97 SER A C 1
ATOM 732 O O . SER A 1 97 ? -4.316 22.125 18.359 1 97.38 97 SER A O 1
ATOM 734 N N . GLN A 1 98 ? -5.254 22.875 20.281 1 96.88 98 GLN A N 1
ATOM 735 C CA . GLN A 1 98 ? -6.273 21.844 20.297 1 96.88 98 GLN A CA 1
ATOM 736 C C . GLN A 1 98 ? -7.176 21.938 19.062 1 96.88 98 GLN A C 1
ATOM 738 O O . GLN A 1 98 ? -7.617 20.922 18.531 1 96.88 98 GLN A O 1
ATOM 743 N N . GLU A 1 99 ? -7.453 23.078 18.672 1 97.19 99 GLU A N 1
ATOM 744 C CA . GLU A 1 99 ? -8.266 23.297 17.484 1 97.19 99 GLU A CA 1
ATOM 745 C C . GLU A 1 99 ? -7.578 22.75 16.234 1 97.19 99 GLU A C 1
ATOM 747 O O . GLU A 1 99 ? -8.211 22.094 15.414 1 97.19 99 GLU A O 1
ATOM 752 N N . GLN A 1 100 ? -6.32 23.094 16.078 1 97.69 100 GLN A N 1
ATOM 753 C CA . GLN A 1 100 ? -5.543 22.578 14.961 1 97.69 100 GLN A CA 1
ATOM 754 C C . GLN A 1 100 ? -5.523 21.047 14.953 1 97.69 100 GLN A C 1
ATOM 756 O O . GLN A 1 100 ? -5.766 20.422 13.922 1 97.69 100 GLN A O 1
ATOM 761 N N . LEU A 1 101 ? -5.285 20.453 16.125 1 97.5 101 LEU A N 1
ATOM 762 C CA . LEU A 1 101 ? -5.215 19 16.234 1 97.5 101 LEU A CA 1
ATOM 763 C C . LEU A 1 101 ? -6.551 18.359 15.875 1 97.5 101 LEU A C 1
ATOM 765 O O . LEU A 1 101 ? -6.586 17.344 15.18 1 97.5 101 LEU A O 1
ATOM 769 N N . THR A 1 102 ? -7.605 18.906 16.328 1 97.06 102 THR A N 1
ATOM 770 C CA . THR A 1 102 ? -8.938 18.406 16.031 1 97.06 102 THR A CA 1
ATOM 771 C C . THR A 1 102 ? -9.203 18.438 14.531 1 97.06 102 THR A C 1
ATOM 773 O O . THR A 1 102 ? -9.703 17.453 13.969 1 97.06 102 THR A O 1
ATOM 776 N N . ARG A 1 103 ? -8.859 19.547 13.938 1 97.69 103 ARG A N 1
ATOM 777 C CA . ARG A 1 103 ? -9.078 19.688 12.5 1 97.69 103 ARG A CA 1
ATOM 778 C C . ARG A 1 103 ? -8.219 18.703 11.719 1 97.69 103 ARG A C 1
ATOM 780 O O . ARG A 1 103 ? -8.695 18.062 10.773 1 97.69 103 ARG A O 1
ATOM 787 N N . LEU A 1 104 ? -6.969 18.562 12.078 1 98.31 104 LEU A N 1
ATOM 788 C CA . LEU A 1 104 ? -6.062 17.625 11.398 1 98.31 104 LEU A CA 1
ATOM 789 C C . LEU A 1 104 ? -6.547 16.188 11.547 1 98.31 104 LEU A C 1
ATOM 791 O O . LEU A 1 104 ? -6.406 15.391 10.617 1 98.31 104 LEU A O 1
ATOM 795 N N . ALA A 1 105 ? -7.094 15.875 12.68 1 96.94 105 ALA A N 1
ATOM 796 C CA . ALA A 1 105 ? -7.652 14.539 12.891 1 96.94 105 ALA A CA 1
ATOM 797 C C . ALA A 1 105 ? -8.797 14.266 11.922 1 96.94 105 ALA A C 1
ATOM 799 O O . ALA A 1 105 ? -8.922 13.164 11.383 1 96.94 105 ALA A O 1
ATOM 800 N N . GLU A 1 106 ? -9.617 15.219 11.711 1 97.38 106 GLU A N 1
ATOM 801 C CA . GLU A 1 106 ? -10.711 15.094 10.75 1 97.38 106 GLU A CA 1
ATOM 802 C C . GLU A 1 106 ? -10.18 14.883 9.336 1 97.38 106 GLU A C 1
ATOM 804 O O . GLU A 1 106 ? -10.703 14.047 8.586 1 97.38 106 GLU A O 1
ATOM 809 N N . ILE A 1 107 ? -9.172 15.68 9.008 1 97.81 107 ILE A N 1
ATOM 810 C CA . ILE A 1 107 ? -8.586 15.602 7.676 1 97.81 107 ILE A CA 1
ATOM 811 C C . ILE A 1 107 ? -7.953 14.234 7.469 1 97.81 107 ILE A C 1
ATOM 813 O O . ILE A 1 107 ? -8.055 13.656 6.383 1 97.81 107 ILE A O 1
ATOM 817 N N . CYS A 1 108 ? -7.309 13.758 8.516 1 96.38 108 CYS A N 1
ATOM 818 C CA . CYS A 1 108 ? -6.656 12.453 8.469 1 96.38 108 CYS A CA 1
ATOM 819 C C . CYS A 1 108 ? -7.629 11.375 8.008 1 96.38 108 CYS A C 1
ATOM 821 O O . CYS A 1 108 ? -7.262 10.492 7.23 1 96.38 108 CYS A O 1
ATOM 823 N N . GLU A 1 109 ? -8.844 11.43 8.391 1 95.75 109 GLU A N 1
ATOM 824 C CA . GLU A 1 109 ? -9.859 10.422 8.094 1 95.75 109 GLU A CA 1
ATOM 825 C C . GLU A 1 109 ? -10.352 10.547 6.652 1 95.75 109 GLU A C 1
ATOM 827 O O . GLU A 1 109 ? -11.016 9.641 6.141 1 95.75 109 GLU A O 1
ATOM 832 N N . LYS A 1 110 ? -9.953 11.602 6.066 1 96.5 110 LYS A N 1
ATOM 833 C CA . LYS A 1 110 ? -10.469 11.875 4.727 1 96.5 110 LYS A CA 1
ATOM 834 C C . LYS A 1 110 ? -9.359 11.766 3.68 1 96.5 110 LYS A C 1
ATOM 836 O O . LYS A 1 110 ? -9.562 12.117 2.516 1 96.5 110 LYS A O 1
ATOM 841 N N . THR A 1 111 ? -8.188 11.383 4.105 1 97.62 111 THR A N 1
ATOM 842 C CA . THR A 1 111 ? -7.102 11.266 3.133 1 97.62 111 THR A CA 1
ATOM 843 C C . THR A 1 111 ? -7.438 10.219 2.076 1 97.62 111 THR A C 1
ATOM 845 O O . THR A 1 111 ? -8.133 9.242 2.363 1 97.62 111 THR A O 1
ATOM 848 N N . PRO A 1 112 ? -6.961 10.406 0.864 1 97.06 112 PRO A N 1
ATOM 849 C CA . PRO A 1 112 ? -7.367 9.555 -0.254 1 97.06 112 PRO A CA 1
ATOM 850 C C . PRO A 1 112 ? -7.117 8.07 0.018 1 97.06 112 PRO A C 1
ATOM 852 O O . PRO A 1 112 ? -8.031 7.254 -0.112 1 97.06 112 PRO A O 1
ATOM 855 N N . VAL A 1 113 ? -5.914 7.676 0.432 1 98.38 113 VAL A N 1
ATOM 856 C CA . VAL A 1 113 ? -5.598 6.266 0.636 1 98.38 113 VAL A CA 1
ATOM 857 C C . VAL A 1 113 ? -6.379 5.73 1.836 1 98.38 113 VAL A C 1
ATOM 859 O O . VAL A 1 113 ? -6.797 4.57 1.844 1 98.38 113 VAL A O 1
ATOM 862 N N . THR A 1 114 ? -6.598 6.598 2.873 1 98.31 114 THR A N 1
ATOM 863 C CA . THR A 1 114 ? -7.449 6.184 3.984 1 98.31 114 THR A CA 1
ATOM 864 C C . THR A 1 114 ? -8.828 5.77 3.484 1 98.31 114 THR A C 1
ATOM 866 O O . THR A 1 114 ? -9.328 4.699 3.836 1 98.31 114 THR A O 1
ATOM 869 N N . LYS A 1 115 ? -9.414 6.613 2.664 1 97.06 115 LYS A N 1
ATOM 870 C CA . LYS A 1 115 ? -10.742 6.305 2.135 1 97.06 115 LYS A CA 1
ATOM 871 C C . LYS A 1 115 ? -10.719 5.016 1.316 1 97.06 115 LYS A C 1
ATOM 873 O O . LYS A 1 115 ? -11.625 4.184 1.438 1 97.06 115 LYS A O 1
ATOM 878 N N . THR A 1 116 ? -9.75 4.891 0.511 1 97.31 116 THR A N 1
ATOM 879 C CA . THR A 1 116 ? -9.617 3.709 -0.332 1 97.31 116 THR A CA 1
ATOM 880 C C . THR A 1 116 ? -9.578 2.441 0.517 1 97.31 116 THR A C 1
ATOM 882 O O . THR A 1 116 ? -10.289 1.474 0.224 1 97.31 116 THR A O 1
ATOM 885 N N . ILE A 1 117 ? -8.766 2.434 1.614 1 97.88 117 ILE A N 1
ATOM 886 C CA . ILE A 1 117 ? -8.57 1.249 2.443 1 97.88 117 ILE A CA 1
ATOM 887 C C . ILE A 1 117 ? -9.805 1.014 3.311 1 97.88 117 ILE A C 1
ATOM 889 O O . ILE A 1 117 ? -10.227 -0.13 3.512 1 97.88 117 ILE A O 1
ATOM 893 N N . ARG A 1 118 ? -10.414 2.062 3.787 1 97.19 118 ARG A N 1
ATOM 894 C CA . ARG A 1 118 ? -11.562 1.921 4.68 1 97.19 118 ARG A CA 1
ATOM 895 C C . ARG A 1 118 ? -12.797 1.468 3.912 1 97.19 118 ARG A C 1
ATOM 897 O O . ARG A 1 118 ? -13.562 0.625 4.391 1 97.19 118 ARG A O 1
ATOM 904 N N . GLN A 1 119 ? -13.062 2.047 2.764 1 94.94 119 GLN A N 1
ATOM 905 C CA . GLN A 1 119 ? -14.305 1.843 2.021 1 94.94 119 GLN A CA 1
ATOM 906 C C . GLN A 1 119 ? -14.242 0.567 1.186 1 94.94 119 GLN A C 1
ATOM 908 O O . GLN A 1 119 ? -15.266 -0.073 0.94 1 94.94 119 GLN A O 1
ATOM 913 N N . GLY A 1 120 ? -13.086 0.255 0.807 1 95.81 120 GLY A N 1
ATOM 914 C CA . GLY A 1 120 ? -12.898 -0.81 -0.166 1 95.81 120 GLY A CA 1
ATOM 915 C C . GLY A 1 120 ? -12.914 -0.318 -1.601 1 95.81 120 GLY A C 1
ATOM 916 O O . GLY A 1 120 ? -13.531 0.703 -1.905 1 95.81 120 GLY A O 1
ATOM 917 N N . THR A 1 121 ? -12.242 -0.976 -2.422 1 96.31 121 THR A N 1
ATOM 918 C CA . THR A 1 121 ? -12.094 -0.635 -3.832 1 96.31 121 THR A CA 1
ATOM 919 C C . THR A 1 121 ? -12.172 -1.888 -4.699 1 96.31 121 THR A C 1
ATOM 921 O O . THR A 1 121 ? -11.578 -2.914 -4.371 1 96.31 121 THR A O 1
ATOM 924 N N . ALA A 1 122 ? -12.914 -1.757 -5.809 1 96.88 122 ALA A N 1
ATOM 925 C CA . ALA A 1 122 ? -13.016 -2.881 -6.738 1 96.88 122 ALA A CA 1
ATOM 926 C C . ALA A 1 122 ? -11.672 -3.166 -7.402 1 96.88 122 ALA A C 1
ATOM 928 O O . ALA A 1 122 ? -10.938 -2.238 -7.754 1 96.88 122 ALA A O 1
ATOM 929 N N . ILE A 1 123 ? -11.336 -4.43 -7.586 1 97.88 123 ILE A N 1
ATOM 930 C CA . ILE A 1 123 ? -10.125 -4.887 -8.273 1 97.88 123 ILE A CA 1
ATOM 931 C C . ILE A 1 123 ? -10.508 -5.797 -9.438 1 97.88 123 ILE A C 1
ATOM 933 O O . ILE A 1 123 ? -11.156 -6.824 -9.242 1 97.88 123 ILE A O 1
ATOM 937 N N . GLN A 1 124 ? -10.156 -5.367 -10.578 1 97.31 124 GLN A N 1
ATOM 938 C CA . GLN A 1 124 ? -10.367 -6.172 -11.773 1 97.31 124 GLN A CA 1
ATOM 939 C C . GLN A 1 124 ? -9.094 -6.898 -12.188 1 97.31 124 GLN A C 1
ATOM 941 O O . GLN A 1 124 ? -8.055 -6.266 -12.398 1 97.31 124 GLN A O 1
ATOM 946 N N . THR A 1 125 ? -9.219 -8.172 -12.32 1 97.56 125 THR A N 1
ATOM 947 C CA . THR A 1 125 ? -8.047 -9 -12.594 1 97.56 125 THR A CA 1
ATOM 948 C C . THR A 1 125 ? -8.141 -9.633 -13.977 1 97.56 125 THR A C 1
ATOM 950 O O . THR A 1 125 ? -9.203 -10.109 -14.375 1 97.56 125 THR A O 1
ATOM 953 N N . SER A 1 126 ? -7.07 -9.562 -14.695 1 96.56 126 SER A N 1
ATOM 954 C CA . SER A 1 126 ? -6.922 -10.336 -15.922 1 96.56 126 SER A CA 1
ATOM 955 C C . SER A 1 126 ? -5.621 -11.133 -15.922 1 96.56 126 SER A C 1
ATOM 957 O O . SER A 1 126 ? -4.625 -10.703 -15.344 1 96.56 126 SER A O 1
ATOM 959 N N . MET A 1 127 ? -5.727 -12.305 -16.484 1 93.62 127 MET A N 1
ATOM 960 C CA . MET A 1 127 ? -4.566 -13.188 -16.547 1 93.62 127 MET A CA 1
ATOM 961 C C . MET A 1 127 ? -4.273 -13.625 -17.969 1 93.62 127 MET A C 1
ATOM 963 O O . MET A 1 127 ? -5.199 -13.898 -18.734 1 93.62 127 MET A O 1
ATOM 967 N N . ALA A 1 128 ? -3.021 -13.508 -18.266 1 82.19 128 ALA A N 1
ATOM 968 C CA . ALA A 1 128 ? -2.617 -13.953 -19.609 1 82.19 128 ALA A CA 1
ATOM 969 C C . ALA A 1 128 ? -1.541 -15.031 -19.516 1 82.19 128 ALA A C 1
ATOM 971 O O . ALA A 1 128 ? -0.795 -15.102 -18.547 1 82.19 128 ALA A O 1
ATOM 972 N N . MET B 1 1 ? 3.008 -9.164 13 1 85.31 1 MET B N 1
ATOM 973 C CA . MET B 1 1 ? 2.146 -8.039 12.648 1 85.31 1 MET B CA 1
ATOM 974 C C . MET B 1 1 ? 2.936 -6.953 11.93 1 85.31 1 MET B C 1
ATOM 976 O O . MET B 1 1 ? 4.074 -6.656 12.305 1 85.31 1 MET B O 1
ATOM 980 N N . ALA B 1 2 ? 2.555 -6.516 10.727 1 96.12 2 ALA B N 1
ATOM 981 C CA . ALA B 1 2 ? 3.309 -5.543 9.938 1 96.12 2 ALA B CA 1
ATOM 982 C C . ALA B 1 2 ? 3.346 -4.184 10.633 1 96.12 2 ALA B C 1
ATOM 984 O O . ALA B 1 2 ? 2.389 -3.801 11.305 1 96.12 2 ALA B O 1
ATOM 985 N N . HIS B 1 3 ? 4.496 -3.539 10.547 1 98.56 3 HIS B N 1
ATOM 986 C CA . HIS B 1 3 ? 4.734 -2.25 11.188 1 98.56 3 HIS B CA 1
ATOM 987 C C . HIS B 1 3 ? 5.641 -1.371 10.336 1 98.56 3 HIS B C 1
ATOM 989 O O . HIS B 1 3 ? 6.629 -1.851 9.773 1 98.56 3 HIS B O 1
ATOM 995 N N . VAL B 1 4 ? 5.281 -0.071 10.242 1 98.88 4 VAL B N 1
ATOM 996 C CA . VAL B 1 4 ? 6.184 0.887 9.609 1 98.88 4 VAL B CA 1
ATOM 997 C C . VAL B 1 4 ? 6.176 2.197 10.391 1 98.88 4 VAL B C 1
ATOM 999 O O . VAL B 1 4 ? 5.211 2.502 11.102 1 98.88 4 VAL B O 1
ATOM 1002 N N . THR B 1 5 ? 7.301 2.92 10.297 1 98.94 5 THR B N 1
ATOM 1003 C CA . THR B 1 5 ? 7.383 4.297 10.773 1 98.94 5 THR B CA 1
ATOM 1004 C C . THR B 1 5 ? 7.742 5.246 9.633 1 98.94 5 THR B C 1
ATOM 1006 O O . THR B 1 5 ? 8.547 4.902 8.766 1 98.94 5 THR B O 1
ATOM 1009 N N . LEU B 1 6 ? 7.121 6.34 9.648 1 98.94 6 LEU B N 1
ATOM 1010 C CA . LEU B 1 6 ? 7.402 7.363 8.648 1 98.94 6 LEU B CA 1
ATOM 1011 C C . LEU B 1 6 ? 7.828 8.664 9.312 1 98.94 6 LEU B C 1
ATOM 1013 O O . LEU B 1 6 ? 7.254 9.07 10.328 1 98.94 6 LEU B O 1
ATOM 1017 N N . HIS B 1 7 ? 8.805 9.297 8.727 1 98.88 7 HIS B N 1
ATOM 1018 C CA . HIS B 1 7 ? 9.25 10.617 9.148 1 98.88 7 HIS B CA 1
ATOM 1019 C C . HIS B 1 7 ? 9.305 11.578 7.965 1 98.88 7 HIS B C 1
ATOM 1021 O O . HIS B 1 7 ? 9.906 11.273 6.93 1 98.88 7 HIS B O 1
ATOM 1027 N N . ASN B 1 8 ? 8.656 12.625 8.133 1 98.75 8 ASN B N 1
ATOM 1028 C CA . ASN B 1 8 ? 8.727 13.758 7.211 1 98.75 8 ASN B CA 1
ATOM 1029 C C . ASN B 1 8 ? 9.297 15 7.891 1 98.75 8 ASN B C 1
ATOM 1031 O O . ASN B 1 8 ? 8.68 15.547 8.805 1 98.75 8 ASN B O 1
ATOM 1035 N N . ALA B 1 9 ? 10.438 15.461 7.43 1 97.62 9 ALA B N 1
ATOM 1036 C CA . ALA B 1 9 ? 11.078 16.625 8.047 1 97.62 9 ALA B CA 1
ATOM 1037 C C . ALA B 1 9 ? 10.469 17.922 7.527 1 97.62 9 ALA B C 1
ATOM 1039 O O . ALA B 1 9 ? 10.203 18.844 8.305 1 97.62 9 ALA B O 1
ATOM 1040 N N . ALA B 1 10 ? 10.383 18.062 6.297 1 95.56 10 ALA B N 1
ATOM 1041 C CA . ALA B 1 10 ? 9.828 19.203 5.582 1 95.56 10 ALA B CA 1
ATOM 1042 C C . ALA B 1 10 ? 9.461 18.828 4.148 1 95.56 10 ALA B C 1
ATOM 1044 O O . ALA B 1 10 ? 9.992 17.859 3.598 1 95.56 10 ALA B O 1
ATOM 1045 N N . GLY B 1 11 ? 8.531 19.594 3.623 1 96.5 11 GLY B N 1
ATOM 1046 C CA . GLY B 1 11 ? 8.141 19.281 2.256 1 96.5 11 GLY B CA 1
ATOM 1047 C C . GLY B 1 11 ? 7.398 17.969 2.129 1 96.5 11 GLY B C 1
ATOM 1048 O O . GLY B 1 11 ? 6.711 17.547 3.062 1 96.5 11 GLY B O 1
ATOM 1049 N N . TYR B 1 12 ? 7.441 17.375 0.952 1 98.06 12 TYR B N 1
ATOM 1050 C CA . TYR B 1 12 ? 6.586 16.234 0.705 1 98.06 12 TYR B CA 1
ATOM 1051 C C . TYR B 1 12 ? 7.395 14.938 0.721 1 98.06 12 TYR B C 1
ATOM 1053 O O . TYR B 1 12 ? 6.828 13.844 0.774 1 98.06 12 TYR B O 1
ATOM 1061 N N . ALA B 1 13 ? 8.734 15.07 0.751 1 98.5 13 ALA B N 1
ATOM 1062 C CA . ALA B 1 13 ? 9.578 13.883 0.791 1 98.5 13 ALA B CA 1
ATOM 1063 C C . ALA B 1 13 ? 9.523 13.211 2.162 1 98.5 13 ALA B C 1
ATOM 1065 O O . ALA B 1 13 ? 9.594 13.891 3.191 1 98.5 13 ALA B O 1
ATOM 1066 N N . GLN B 1 14 ? 9.391 11.938 2.154 1 98.19 14 GLN B N 1
ATOM 1067 C CA . GLN B 1 14 ? 9.219 11.203 3.404 1 98.19 14 GLN B CA 1
ATOM 1068 C C . GLN B 1 14 ? 10.125 9.977 3.455 1 98.19 14 GLN B C 1
ATOM 1070 O O . GLN B 1 14 ? 10.359 9.328 2.434 1 98.19 14 GLN B O 1
ATOM 1075 N N . ASP B 1 15 ? 10.586 9.711 4.648 1 98.81 15 ASP B N 1
ATOM 1076 C CA . ASP B 1 15 ? 11.367 8.508 4.934 1 98.81 15 ASP B CA 1
ATOM 1077 C C . ASP B 1 15 ? 10.523 7.477 5.691 1 98.81 15 ASP B C 1
ATOM 1079 O O . ASP B 1 15 ? 9.891 7.809 6.695 1 98.81 15 ASP B O 1
ATOM 1083 N N . ILE B 1 16 ? 10.523 6.289 5.207 1 98.88 16 ILE B N 1
ATOM 1084 C CA . ILE B 1 16 ? 9.727 5.227 5.805 1 98.88 16 ILE B CA 1
ATOM 1085 C C . ILE B 1 16 ? 10.625 4.051 6.18 1 98.88 16 ILE B C 1
ATOM 1087 O O . ILE B 1 16 ? 11.508 3.67 5.41 1 98.88 16 ILE B O 1
ATOM 1091 N N . LYS B 1 17 ? 10.422 3.547 7.312 1 98.88 17 LYS B N 1
ATOM 1092 C CA . LYS B 1 17 ? 11.156 2.371 7.77 1 98.88 17 LYS B CA 1
ATOM 1093 C C . LYS B 1 17 ? 10.219 1.19 7.992 1 98.88 17 LYS B C 1
ATOM 1095 O O . LYS B 1 17 ? 9.219 1.31 8.711 1 98.88 17 LYS B O 1
ATOM 1100 N N . ALA B 1 18 ? 10.469 0.119 7.336 1 98.56 18 ALA B N 1
ATOM 1101 C CA . ALA B 1 18 ? 9.844 -1.182 7.555 1 98.56 18 ALA B CA 1
ATOM 1102 C C . ALA B 1 18 ? 10.867 -2.217 8.008 1 98.56 18 ALA B C 1
ATOM 1104 O O . ALA B 1 18 ? 11.617 -2.754 7.184 1 98.56 18 ALA B O 1
ATOM 1105 N N . ARG B 1 19 ? 10.906 -2.535 9.344 1 97.31 19 ARG B N 1
ATOM 1106 C CA . ARG B 1 19 ? 11.961 -3.377 9.898 1 97.31 19 ARG B CA 1
ATOM 1107 C C . ARG B 1 19 ? 13.336 -2.842 9.531 1 97.31 19 ARG B C 1
ATOM 1109 O O . ARG B 1 19 ? 13.766 -1.799 10.031 1 97.31 19 ARG B O 1
ATOM 1116 N N . ILE B 1 20 ? 14.055 -3.518 8.711 1 97.38 20 ILE B N 1
ATOM 1117 C CA . ILE B 1 20 ? 15.422 -3.111 8.391 1 97.38 20 ILE B CA 1
ATOM 1118 C C . ILE B 1 20 ? 15.445 -2.391 7.043 1 97.38 20 ILE B C 1
ATOM 1120 O O . ILE B 1 20 ? 16.5 -1.966 6.578 1 97.38 20 ILE B O 1
ATOM 1124 N N . HIS B 1 21 ? 14.312 -2.209 6.379 1 98.5 21 HIS B N 1
ATOM 1125 C CA . HIS B 1 21 ? 14.25 -1.642 5.039 1 98.5 21 HIS B CA 1
ATOM 1126 C C . HIS B 1 21 ? 13.867 -0.165 5.082 1 98.5 21 HIS B C 1
ATOM 1128 O O . HIS B 1 21 ? 12.977 0.227 5.836 1 98.5 21 HIS B O 1
ATOM 1134 N N . GLN B 1 22 ? 14.57 0.611 4.297 1 98.44 22 GLN B N 1
ATOM 1135 C CA . GLN B 1 22 ? 14.289 2.035 4.148 1 98.44 22 GLN B CA 1
ATOM 1136 C C . GLN B 1 22 ? 13.609 2.324 2.812 1 98.44 22 GLN B C 1
ATOM 1138 O O . GLN B 1 22 ? 14.094 1.901 1.759 1 98.44 22 GLN B O 1
ATOM 1143 N N . LEU B 1 23 ? 12.516 3.014 2.93 1 98.25 23 LEU B N 1
ATOM 1144 C CA . LEU B 1 23 ? 11.773 3.455 1.757 1 98.25 23 LEU B CA 1
ATOM 1145 C C . LEU B 1 23 ? 11.641 4.973 1.733 1 98.25 23 LEU B C 1
ATOM 1147 O O . LEU B 1 23 ? 11.734 5.625 2.777 1 98.25 23 LEU B O 1
ATOM 1151 N N . LYS B 1 24 ? 11.508 5.453 0.516 1 98.5 24 LYS B N 1
ATOM 1152 C CA . LYS B 1 24 ? 11.156 6.852 0.315 1 98.5 24 LYS B CA 1
ATOM 1153 C C . LYS B 1 24 ? 9.781 6.98 -0.341 1 98.5 24 LYS B C 1
ATOM 1155 O O . LYS B 1 24 ? 9.336 6.07 -1.04 1 98.5 24 LYS B O 1
ATOM 1160 N N . SER B 1 25 ? 9.164 7.996 -0.077 1 98.81 25 SER B N 1
ATOM 1161 C CA . SER B 1 25 ? 7.938 8.383 -0.77 1 98.81 25 SER B CA 1
ATOM 1162 C C . SER B 1 25 ? 7.902 9.883 -1.034 1 98.81 25 SER B C 1
ATOM 1164 O O . SER B 1 25 ? 8.469 10.672 -0.269 1 98.81 25 SER B O 1
ATOM 1166 N N . ASP B 1 26 ? 7.277 10.266 -2.135 1 98.62 26 ASP B N 1
ATOM 1167 C CA . ASP B 1 26 ? 7.18 11.672 -2.521 1 98.62 26 ASP B CA 1
ATOM 1168 C C . ASP B 1 26 ? 6.113 11.875 -3.594 1 98.62 26 ASP B C 1
ATOM 1170 O O . ASP B 1 26 ? 5.672 10.914 -4.227 1 98.62 26 ASP B O 1
ATOM 1174 N N . GLU B 1 27 ? 5.73 13.055 -3.74 1 97.62 27 GLU B N 1
ATOM 1175 C CA . GLU B 1 27 ? 4.891 13.398 -4.887 1 97.62 27 GLU B CA 1
ATOM 1176 C C . GLU B 1 27 ? 5.738 13.773 -6.102 1 97.62 27 GLU B C 1
ATOM 1178 O O . GLU B 1 27 ? 6.832 14.312 -5.957 1 97.62 27 GLU B O 1
ATOM 1183 N N . PRO B 1 28 ? 5.234 13.43 -7.285 1 96.69 28 PRO B N 1
ATOM 1184 C CA . PRO B 1 28 ? 5.926 13.953 -8.469 1 96.69 28 PRO B CA 1
ATOM 1185 C C . PRO B 1 28 ? 5.977 15.477 -8.5 1 96.69 28 PRO B C 1
ATOM 1187 O O . PRO B 1 28 ? 5.258 16.141 -7.742 1 96.69 28 PRO B O 1
ATOM 1190 N N . GLU B 1 29 ? 6.797 16 -9.398 1 96.12 29 GLU B N 1
ATOM 1191 C CA . GLU B 1 29 ? 6.945 17.453 -9.492 1 96.12 29 GLU B CA 1
ATOM 1192 C C . GLU B 1 29 ? 5.633 18.125 -9.898 1 96.12 29 GLU B C 1
ATOM 1194 O O . GLU B 1 29 ? 5.328 19.234 -9.453 1 96.12 29 GLU B O 1
ATOM 1199 N N . SER B 1 30 ? 4.879 17.438 -10.727 1 94.94 30 SER B N 1
ATOM 1200 C CA . SER B 1 30 ? 3.598 17.953 -11.203 1 94.94 30 SER B CA 1
ATOM 1201 C C . SER B 1 30 ? 2.629 18.172 -10.047 1 94.94 30 SER B C 1
ATO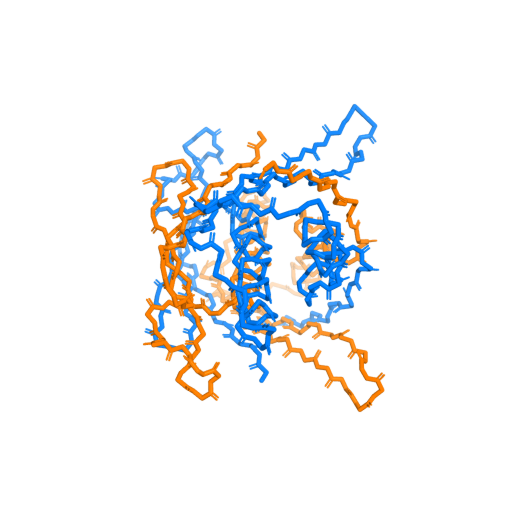M 1203 O O . SER B 1 30 ? 1.695 18.969 -10.148 1 94.94 30 SER B O 1
ATOM 1205 N N . ASN B 1 31 ? 2.896 17.5 -8.906 1 93.81 31 ASN B N 1
ATOM 1206 C CA . ASN B 1 31 ? 2.031 17.625 -7.738 1 93.81 31 ASN B CA 1
ATOM 1207 C C . ASN B 1 31 ? 2.719 18.375 -6.609 1 93.81 31 ASN B C 1
ATOM 1209 O O . ASN B 1 31 ? 2.32 18.266 -5.449 1 93.81 31 ASN B O 1
ATOM 1213 N N . GLY B 1 32 ? 3.85 19.016 -6.996 1 94.38 32 GLY B N 1
ATOM 1214 C CA . GLY B 1 32 ? 4.488 19.891 -6.035 1 94.38 32 GLY B CA 1
ATOM 1215 C C . GLY B 1 32 ? 5.609 19.234 -5.262 1 94.38 32 GLY B C 1
ATOM 1216 O O . GLY B 1 32 ? 6.266 19.875 -4.434 1 94.38 32 GLY B O 1
ATOM 1217 N N . GLY B 1 33 ? 5.816 17.953 -5.391 1 96.88 33 GLY B N 1
ATOM 1218 C CA . GLY B 1 33 ? 6.91 17.281 -4.723 1 96.88 33 GLY B CA 1
ATOM 1219 C C . GLY B 1 33 ? 8.227 17.375 -5.477 1 96.88 33 GLY B C 1
ATOM 1220 O O . GLY B 1 33 ? 8.383 18.234 -6.348 1 96.88 33 GLY B O 1
ATOM 1221 N N . LYS B 1 34 ? 9.203 16.578 -5.043 1 97.69 34 LYS B N 1
ATOM 1222 C CA . LYS B 1 34 ? 10.516 16.547 -5.684 1 97.69 34 LYS B CA 1
ATOM 1223 C C . LYS B 1 34 ? 10.75 15.195 -6.359 1 97.69 34 LYS B C 1
ATOM 1225 O O . LYS B 1 34 ? 11.852 14.93 -6.852 1 97.69 34 LYS B O 1
ATOM 1230 N N . ASP B 1 35 ? 9.773 14.344 -6.348 1 98.06 35 ASP B N 1
ATOM 1231 C CA . ASP B 1 35 ? 9.797 13.055 -7.031 1 98.06 35 ASP B CA 1
ATOM 1232 C C . ASP B 1 35 ? 10.969 12.203 -6.562 1 98.06 35 ASP B C 1
ATOM 1234 O O . ASP B 1 35 ? 11.625 11.547 -7.371 1 98.06 35 ASP B O 1
ATOM 1238 N N . THR B 1 36 ? 11.234 12.164 -5.289 1 98.31 36 THR B N 1
ATOM 1239 C CA . THR B 1 36 ? 12.367 11.422 -4.742 1 98.31 36 THR B CA 1
ATOM 1240 C C . THR B 1 36 ? 11.953 10 -4.371 1 98.31 36 THR B C 1
ATOM 1242 O O . THR B 1 36 ? 12.773 9.211 -3.9 1 98.31 36 THR B O 1
ATOM 1245 N N . GLY B 1 37 ? 10.742 9.641 -4.551 1 98.5 37 GLY B N 1
ATOM 1246 C CA . GLY B 1 37 ? 10.172 8.328 -4.297 1 98.5 37 GLY B CA 1
ATOM 1247 C C . GLY B 1 37 ? 8.781 8.148 -4.879 1 98.5 37 GLY B C 1
ATOM 1248 O O . GLY B 1 37 ? 8.219 9.094 -5.438 1 98.5 37 GLY B O 1
ATOM 1249 N N . PRO B 1 38 ? 8.273 6.922 -4.816 1 98.75 38 PRO B N 1
ATOM 1250 C CA . PRO B 1 38 ? 6.914 6.684 -5.305 1 98.75 38 PRO B CA 1
ATOM 1251 C C . PRO B 1 38 ? 5.863 7.465 -4.52 1 98.75 38 PRO B C 1
ATOM 1253 O O . PRO B 1 38 ? 6.062 7.773 -3.344 1 98.75 38 PRO B O 1
ATOM 1256 N N . ALA B 1 39 ? 4.828 7.82 -5.211 1 98.5 39 ALA B N 1
ATOM 1257 C CA . ALA B 1 39 ? 3.68 8.43 -4.551 1 98.5 39 ALA B CA 1
ATOM 1258 C C . ALA B 1 39 ? 2.881 7.391 -3.768 1 98.5 39 ALA B C 1
ATOM 1260 O O . ALA B 1 39 ? 3.029 6.188 -3.992 1 98.5 39 ALA B O 1
ATOM 1261 N N . PRO B 1 40 ? 1.993 7.844 -2.859 1 98.56 40 PRO B N 1
ATOM 1262 C CA . PRO B 1 40 ? 1.292 6.926 -1.96 1 98.56 40 PRO B CA 1
ATOM 1263 C C . PRO B 1 40 ? 0.513 5.848 -2.709 1 98.56 40 PRO B C 1
ATOM 1265 O O . PRO B 1 40 ? 0.574 4.672 -2.342 1 98.56 40 PRO B O 1
ATOM 1268 N N . TYR B 1 41 ? -0.222 6.176 -3.805 1 98.62 41 TYR B N 1
ATOM 1269 C CA . TYR B 1 41 ? -1.001 5.176 -4.527 1 98.62 41 TYR B CA 1
ATOM 1270 C C . TYR B 1 41 ? -0.089 4.203 -5.266 1 98.62 41 TYR B C 1
ATOM 1272 O O . TYR B 1 41 ? -0.462 3.053 -5.504 1 98.62 41 TYR B O 1
ATOM 1280 N N . GLU B 1 42 ? 1.099 4.613 -5.645 1 98.81 42 GLU B N 1
ATOM 1281 C CA . GLU B 1 42 ? 2.068 3.689 -6.227 1 98.81 42 GLU B CA 1
ATOM 1282 C C . GLU B 1 42 ? 2.551 2.676 -5.191 1 98.81 42 GLU B C 1
ATOM 1284 O O . GLU B 1 42 ? 2.746 1.501 -5.512 1 98.81 42 GLU B O 1
ATOM 1289 N N . LEU B 1 43 ? 2.715 3.104 -3.949 1 98.94 43 LEU B N 1
ATOM 1290 C CA . LEU B 1 43 ? 3.043 2.186 -2.865 1 98.94 43 LEU B CA 1
ATOM 1291 C C . LEU B 1 43 ? 1.893 1.22 -2.602 1 98.94 43 LEU B C 1
ATOM 1293 O O . LEU B 1 43 ? 2.119 0.039 -2.326 1 98.94 43 LEU B O 1
ATOM 1297 N N . LEU B 1 44 ? 0.66 1.694 -2.658 1 98.88 44 LEU B N 1
ATOM 1298 C CA . LEU B 1 44 ? -0.511 0.842 -2.486 1 98.88 44 LEU B CA 1
ATOM 1299 C C . LEU B 1 44 ? -0.556 -0.243 -3.557 1 98.88 44 LEU B C 1
ATOM 1301 O O . LEU B 1 44 ? -0.77 -1.418 -3.248 1 98.88 44 LEU B O 1
ATOM 1305 N N . LEU B 1 45 ? -0.337 0.184 -4.805 1 98.94 45 LEU B N 1
ATOM 1306 C CA . LEU B 1 45 ? -0.326 -0.771 -5.91 1 98.94 45 LEU B CA 1
ATOM 1307 C C . LEU B 1 45 ? 0.822 -1.762 -5.762 1 98.94 45 LEU B C 1
ATOM 1309 O O . LEU B 1 45 ? 0.68 -2.939 -6.098 1 98.94 45 LEU B O 1
ATOM 1313 N N . ALA B 1 46 ? 1.968 -1.261 -5.301 1 98.94 46 ALA B N 1
ATOM 1314 C CA . ALA B 1 46 ? 3.104 -2.143 -5.051 1 98.94 46 ALA B CA 1
ATOM 1315 C C . ALA B 1 46 ? 2.748 -3.215 -4.023 1 98.94 46 ALA B C 1
ATOM 1317 O O . ALA B 1 46 ? 3.123 -4.379 -4.18 1 98.94 46 ALA B O 1
ATOM 1318 N N . ALA B 1 47 ? 2.057 -2.807 -2.977 1 98.88 47 ALA B N 1
ATOM 1319 C CA . ALA B 1 47 ? 1.607 -3.752 -1.956 1 98.88 47 ALA B CA 1
ATOM 1320 C C . ALA B 1 47 ? 0.711 -4.828 -2.561 1 98.88 47 ALA B C 1
ATOM 1322 O O . ALA B 1 47 ? 0.913 -6.02 -2.322 1 98.88 47 ALA B O 1
ATOM 1323 N N . LEU B 1 48 ? -0.217 -4.434 -3.383 1 98.81 48 LEU B N 1
ATOM 1324 C CA . LEU B 1 48 ? -1.157 -5.352 -4.02 1 98.81 48 LEU B CA 1
ATOM 1325 C C . LEU B 1 48 ? -0.433 -6.301 -4.965 1 98.81 48 LEU B C 1
ATOM 1327 O O . LEU B 1 48 ? -0.632 -7.52 -4.902 1 98.81 48 LEU B O 1
ATOM 1331 N N . ALA B 1 49 ? 0.389 -5.73 -5.809 1 98.88 49 ALA B N 1
ATOM 1332 C CA . ALA B 1 49 ? 1.108 -6.531 -6.797 1 98.88 49 ALA B CA 1
ATOM 1333 C C . ALA B 1 49 ? 2.021 -7.551 -6.121 1 98.88 49 ALA B C 1
ATOM 1335 O O . ALA B 1 49 ? 2.08 -8.711 -6.531 1 98.88 49 ALA B O 1
ATOM 1336 N N . SER B 1 50 ? 2.703 -7.078 -5.094 1 98.81 50 SER B N 1
ATOM 1337 C CA . SER B 1 50 ? 3.646 -7.961 -4.414 1 98.81 50 SER B CA 1
ATOM 1338 C C . SER B 1 50 ? 2.926 -9.102 -3.701 1 98.81 50 SER B C 1
ATOM 1340 O O . SER B 1 50 ? 3.371 -10.25 -3.744 1 98.81 50 SER B O 1
ATOM 1342 N N . CYS B 1 51 ? 1.891 -8.805 -3.068 1 98.81 51 CYS B N 1
ATOM 1343 C CA . CYS B 1 51 ? 1.103 -9.836 -2.4 1 98.81 51 CYS B CA 1
ATOM 1344 C C . CYS B 1 51 ? 0.58 -10.859 -3.4 1 98.81 51 CYS B C 1
ATOM 1346 O O . CYS B 1 51 ? 0.591 -12.055 -3.131 1 98.81 51 CYS B O 1
ATOM 1348 N N . THR B 1 52 ? 0.029 -10.352 -4.52 1 98.69 52 THR B N 1
ATOM 1349 C CA . THR B 1 52 ? -0.495 -11.211 -5.574 1 98.69 52 THR B CA 1
ATOM 1350 C C . THR B 1 52 ? 0.576 -12.188 -6.059 1 98.69 52 THR B C 1
ATOM 1352 O O . THR B 1 52 ? 0.37 -13.398 -6.047 1 98.69 52 THR B O 1
ATOM 1355 N N . SER B 1 53 ? 1.686 -11.664 -6.438 1 98.69 53 SER B N 1
ATOM 1356 C CA . SER B 1 53 ? 2.779 -12.469 -6.977 1 98.69 53 SER B CA 1
ATOM 1357 C C . SER B 1 53 ? 3.27 -13.492 -5.957 1 98.69 53 SER B C 1
ATOM 1359 O O . SER B 1 53 ? 3.445 -14.664 -6.281 1 98.69 53 SER B O 1
ATOM 1361 N N . LEU B 1 54 ? 3.428 -13.023 -4.715 1 98.44 54 LEU B N 1
ATOM 1362 C CA . LEU B 1 54 ? 3.914 -13.883 -3.645 1 98.44 54 LEU B CA 1
ATOM 1363 C C . LEU B 1 54 ? 2.949 -15.039 -3.396 1 98.44 54 LEU B C 1
ATOM 1365 O O . LEU B 1 54 ? 3.365 -16.203 -3.34 1 98.44 54 LEU B O 1
ATOM 1369 N N . THR B 1 55 ? 1.715 -14.734 -3.254 1 98.31 55 THR B N 1
ATOM 1370 C CA . THR B 1 55 ? 0.714 -15.742 -2.922 1 98.31 55 THR B CA 1
ATOM 1371 C C . THR B 1 55 ? 0.598 -16.781 -4.035 1 98.31 55 THR B C 1
ATOM 1373 O O . THR B 1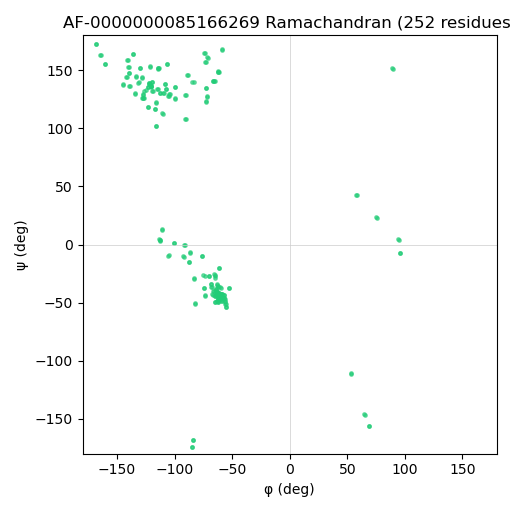 55 ? 0.512 -17.984 -3.77 1 98.31 55 THR B O 1
ATOM 1376 N N . LEU B 1 56 ? 0.597 -16.281 -5.281 1 98.44 56 LEU B N 1
ATOM 1377 C CA . LEU B 1 56 ? 0.516 -17.203 -6.406 1 98.44 56 LEU B CA 1
ATOM 1378 C C . LEU B 1 56 ? 1.736 -18.125 -6.449 1 98.44 56 LEU B C 1
ATOM 1380 O O . LEU B 1 56 ? 1.609 -19.328 -6.699 1 98.44 56 LEU B O 1
ATOM 1384 N N . ARG B 1 57 ? 2.93 -17.594 -6.234 1 98.19 57 ARG B N 1
ATOM 1385 C CA . ARG B 1 57 ? 4.156 -18.391 -6.199 1 98.19 57 ARG B CA 1
ATOM 1386 C C . ARG B 1 57 ? 4.086 -19.453 -5.105 1 98.19 57 ARG B C 1
ATOM 1388 O O . ARG B 1 57 ? 4.406 -20.609 -5.348 1 98.19 57 ARG B O 1
ATOM 1395 N N . MET B 1 58 ? 3.648 -19.078 -3.906 1 97.38 58 MET B N 1
ATOM 1396 C CA . MET B 1 58 ? 3.549 -20 -2.785 1 97.38 58 MET B CA 1
ATOM 1397 C C . MET B 1 58 ? 2.564 -21.125 -3.098 1 97.38 58 MET B C 1
ATOM 1399 O O . MET B 1 58 ? 2.846 -22.297 -2.834 1 97.38 58 MET B O 1
ATOM 1403 N N . TYR B 1 59 ? 1.421 -20.703 -3.619 1 98.31 59 TYR B N 1
ATOM 1404 C CA . TYR B 1 59 ? 0.412 -21.688 -3.98 1 98.31 59 TYR B CA 1
ATOM 1405 C C . TYR B 1 59 ? 0.958 -22.672 -5.004 1 98.31 59 TYR B C 1
ATOM 1407 O O . TYR B 1 59 ? 0.811 -23.891 -4.848 1 98.31 59 TYR B O 1
ATOM 1415 N N . ALA B 1 60 ? 1.582 -22.203 -6.07 1 98 60 ALA B N 1
ATOM 1416 C CA . ALA B 1 60 ? 2.123 -23.031 -7.145 1 98 60 ALA B CA 1
ATOM 1417 C C . ALA B 1 60 ? 3.209 -23.969 -6.617 1 98 60 ALA B C 1
ATOM 1419 O O . ALA B 1 60 ? 3.287 -25.125 -7.023 1 98 60 ALA B O 1
ATOM 1420 N N . ASP B 1 61 ? 4.023 -23.422 -5.762 1 96.06 61 ASP B N 1
ATOM 1421 C CA . ASP B 1 61 ? 5.078 -24.234 -5.164 1 96.06 61 ASP B CA 1
ATOM 1422 C C . ASP B 1 61 ? 4.492 -25.438 -4.418 1 96.06 61 ASP B C 1
ATOM 1424 O O . ASP B 1 61 ? 5 -26.547 -4.523 1 96.06 61 ASP B O 1
ATOM 1428 N N . ARG B 1 62 ? 3.43 -25.203 -3.695 1 97 62 ARG B N 1
ATOM 1429 C CA . ARG B 1 62 ? 2.771 -26.266 -2.945 1 97 62 ARG B CA 1
ATOM 1430 C C . ARG B 1 62 ? 2.178 -27.312 -3.883 1 97 62 ARG B C 1
ATOM 1432 O O . ARG B 1 62 ? 2.121 -28.484 -3.547 1 97 62 ARG B O 1
ATOM 1439 N N . LYS B 1 63 ? 1.815 -26.891 -5.078 1 97.75 63 LYS B N 1
ATOM 1440 C CA . LYS B 1 63 ? 1.189 -27.766 -6.066 1 97.75 63 LYS B CA 1
ATOM 1441 C C . LYS B 1 63 ? 2.234 -28.406 -6.98 1 97.75 63 LYS B C 1
ATOM 1443 O O . LYS B 1 63 ? 1.905 -29.25 -7.809 1 97.75 63 LYS B O 1
ATOM 1448 N N . GLY B 1 64 ? 3.473 -27.906 -6.871 1 97.75 64 GLY B N 1
ATOM 1449 C CA . GLY B 1 64 ? 4.527 -28.359 -7.758 1 97.75 64 GLY B CA 1
ATOM 1450 C C . GLY B 1 64 ? 4.422 -27.797 -9.164 1 97.75 64 GLY B C 1
ATOM 1451 O O . GLY B 1 64 ? 4.82 -28.453 -10.133 1 97.75 64 GLY B O 1
ATOM 1452 N N . TRP B 1 65 ? 3.76 -26.672 -9.328 1 98.19 65 TRP B N 1
ATOM 1453 C CA . TRP B 1 65 ? 3.619 -26.016 -10.617 1 98.19 65 TRP B CA 1
ATOM 1454 C C . TRP B 1 65 ? 4.758 -25.031 -10.852 1 98.19 65 TRP B C 1
ATOM 1456 O O . TRP B 1 65 ? 5.086 -24.219 -9.969 1 98.19 65 TRP B O 1
ATOM 1466 N N . ASP B 1 66 ? 5.406 -25.125 -11.977 1 97.81 66 ASP B N 1
ATOM 1467 C CA . ASP B 1 66 ? 6.449 -24.172 -12.352 1 97.81 66 ASP B CA 1
ATOM 1468 C C . ASP B 1 66 ? 5.867 -23 -13.141 1 97.81 66 ASP B C 1
ATOM 1470 O O . ASP B 1 66 ? 5.594 -23.125 -14.336 1 97.81 66 ASP B O 1
ATOM 1474 N N . LEU B 1 67 ? 5.797 -21.844 -12.531 1 98.31 67 LEU B N 1
ATOM 1475 C CA . LEU B 1 67 ? 5.18 -20.688 -13.164 1 98.31 67 LEU B CA 1
ATOM 1476 C C . LEU B 1 67 ? 6.195 -19.922 -14.008 1 98.31 67 LEU B C 1
ATOM 1478 O O . LEU B 1 67 ? 5.816 -19.094 -14.844 1 98.31 67 LEU B O 1
ATOM 1482 N N . GLY B 1 68 ? 7.453 -20.203 -13.805 1 98.44 68 GLY B N 1
ATOM 1483 C CA . GLY B 1 68 ? 8.453 -19.281 -14.312 1 98.44 68 GLY B CA 1
ATOM 1484 C C . GLY B 1 68 ? 8.391 -17.922 -13.641 1 98.44 68 GLY B C 1
ATOM 1485 O O . GLY B 1 68 ? 8.133 -17.828 -12.438 1 98.44 68 GLY B O 1
ATOM 1486 N N . SER B 1 69 ? 8.688 -16.938 -14.391 1 98.75 69 SER B N 1
ATOM 1487 C CA . SER B 1 69 ? 8.586 -15.602 -13.836 1 98.75 69 SER B CA 1
ATOM 1488 C C . SER B 1 69 ? 7.133 -15.172 -13.68 1 98.75 69 SER B C 1
ATOM 1490 O O . SER B 1 69 ? 6.238 -15.773 -14.289 1 98.75 69 SER B O 1
ATOM 1492 N N . ILE B 1 70 ? 6.906 -14.289 -12.844 1 98.88 70 ILE B N 1
ATOM 1493 C CA . ILE B 1 70 ? 5.598 -13.672 -12.688 1 98.88 70 ILE B CA 1
ATOM 1494 C C . ILE B 1 70 ? 5.703 -12.172 -12.961 1 98.88 70 ILE B C 1
ATOM 1496 O O . ILE B 1 70 ? 6.613 -11.508 -12.461 1 98.88 70 ILE B O 1
ATOM 1500 N N . SER B 1 71 ? 4.824 -11.672 -13.758 1 98.88 71 SER B N 1
ATOM 1501 C CA . SER B 1 71 ? 4.707 -10.234 -14 1 98.88 71 SER B CA 1
ATOM 1502 C C . SER B 1 71 ? 3.32 -9.719 -13.625 1 98.88 71 SER B C 1
ATOM 1504 O O . SER B 1 71 ? 2.312 -10.367 -13.922 1 98.88 71 SER B O 1
ATOM 1506 N N . VAL B 1 72 ? 3.254 -8.641 -12.977 1 98.88 72 VAL B N 1
ATOM 1507 C CA . VAL B 1 72 ? 1.999 -7.992 -12.617 1 98.88 72 VAL B CA 1
ATOM 1508 C C . VAL B 1 72 ? 2.02 -6.535 -13.086 1 98.88 72 VAL B C 1
ATOM 1510 O O . VAL B 1 72 ? 2.979 -5.809 -12.82 1 98.88 72 VAL B O 1
ATOM 1513 N N . ASP B 1 73 ? 1.058 -6.113 -13.82 1 98.88 73 ASP B N 1
ATOM 1514 C CA . ASP B 1 73 ? 0.798 -4.738 -14.234 1 98.88 73 ASP B CA 1
ATOM 1515 C C . ASP B 1 73 ? -0.45 -4.184 -13.547 1 98.88 73 ASP B C 1
ATOM 1517 O O . ASP B 1 73 ? -1.561 -4.664 -13.797 1 98.88 73 ASP B O 1
ATOM 1521 N N . ALA B 1 74 ? -0.287 -3.217 -12.672 1 98.75 74 ALA B N 1
ATOM 1522 C CA . ALA B 1 74 ? -1.4 -2.732 -11.859 1 98.75 74 ALA B CA 1
ATOM 1523 C C . ALA B 1 74 ? -1.63 -1.24 -12.086 1 98.75 74 ALA B C 1
ATOM 1525 O O . ALA B 1 74 ? -0.676 -0.462 -12.148 1 98.75 74 ALA B O 1
ATOM 1526 N N . HIS B 1 75 ? -2.896 -0.854 -12.18 1 98.62 75 HIS B N 1
ATOM 1527 C CA . HIS B 1 75 ? -3.314 0.527 -12.391 1 98.62 75 HIS B CA 1
ATOM 1528 C C . HIS B 1 75 ? -4.41 0.926 -11.406 1 98.62 75 HIS B C 1
ATOM 1530 O O . HIS B 1 75 ? -5.32 0.14 -11.133 1 98.62 75 HIS B O 1
ATOM 1536 N N . PHE B 1 76 ? -4.254 2.107 -10.953 1 98.5 76 PHE B N 1
ATOM 1537 C CA . PHE B 1 76 ? -5.328 2.727 -10.188 1 98.5 76 PHE B CA 1
ATOM 1538 C C . PHE B 1 76 ? -6.016 3.818 -11 1 98.5 76 PHE B C 1
ATOM 1540 O O . PHE B 1 76 ? -5.348 4.641 -11.633 1 98.5 76 PHE B O 1
ATOM 1547 N N . GLY B 1 77 ? -7.367 3.732 -10.93 1 96 77 GLY B N 1
ATOM 1548 C CA . GLY B 1 77 ? -8.125 4.758 -11.633 1 96 77 GLY B CA 1
ATOM 1549 C C . GLY B 1 77 ? -9.352 5.219 -10.867 1 96 77 GLY B C 1
ATOM 1550 O O . GLY B 1 77 ? -9.773 4.57 -9.906 1 96 77 GLY B O 1
ATOM 1551 N N . ARG B 1 78 ? -9.852 6.422 -11.203 1 94.94 78 ARG B N 1
ATOM 1552 C CA . ARG B 1 78 ? -11.117 6.996 -10.758 1 94.94 78 ARG B CA 1
ATOM 1553 C C . ARG B 1 78 ? -11.953 7.461 -11.938 1 94.94 78 ARG B C 1
ATOM 1555 O O . ARG B 1 78 ? -11.445 8.125 -12.844 1 94.94 78 ARG B O 1
ATOM 1562 N N . ASP B 1 79 ? -13.195 7.055 -12 1 93.06 79 ASP B N 1
ATOM 1563 C CA . ASP B 1 79 ? -14.031 7.496 -13.109 1 93.06 79 ASP B CA 1
ATOM 1564 C C . ASP B 1 79 ? -14.656 8.859 -12.82 1 93.06 79 ASP B C 1
ATOM 1566 O O . ASP B 1 79 ? -14.312 9.508 -11.828 1 93.06 79 ASP B O 1
ATOM 1570 N N . ASP B 1 80 ? -15.555 9.32 -13.75 1 93.56 80 ASP B N 1
ATOM 1571 C CA . ASP B 1 80 ? -16.109 10.664 -13.68 1 93.56 80 ASP B CA 1
ATOM 1572 C C . ASP B 1 80 ? -16.984 10.828 -12.438 1 93.56 80 ASP B C 1
ATOM 1574 O O . ASP B 1 80 ? -17.188 11.945 -11.953 1 93.56 80 ASP B O 1
ATOM 1578 N N . SER B 1 81 ? -17.547 9.758 -11.906 1 93.44 81 SER B N 1
ATOM 1579 C CA . SER B 1 81 ? -18.391 9.789 -10.719 1 93.44 81 SER B CA 1
ATOM 1580 C C . SER B 1 81 ? -17.562 9.68 -9.445 1 93.44 81 SER B C 1
ATOM 1582 O O . SER B 1 81 ? -18.094 9.781 -8.344 1 93.44 81 SER B O 1
ATOM 1584 N N . GLY B 1 82 ? -16.25 9.438 -9.602 1 91.12 82 GLY B N 1
ATOM 1585 C CA . GLY B 1 82 ? -15.359 9.328 -8.453 1 91.12 82 GLY B CA 1
ATOM 1586 C C . GLY B 1 82 ? -15.164 7.898 -7.98 1 91.12 82 GLY B C 1
ATOM 1587 O O . GLY B 1 82 ? -14.492 7.652 -6.977 1 91.12 82 GLY B O 1
ATOM 1588 N N . LEU B 1 83 ? -15.727 6.984 -8.695 1 93.75 83 LEU B N 1
ATOM 1589 C CA . LEU B 1 83 ? -15.602 5.578 -8.312 1 93.75 83 LEU B CA 1
ATOM 1590 C C . LEU B 1 83 ? -14.195 5.059 -8.594 1 93.75 83 LEU B C 1
ATOM 1592 O O . LEU B 1 83 ? -13.727 5.117 -9.734 1 93.75 83 LEU B O 1
ATOM 1596 N N . GLU B 1 84 ? -13.555 4.543 -7.547 1 96.31 84 GLU B N 1
ATOM 1597 C CA . GLU B 1 84 ? -12.188 4.027 -7.637 1 96.31 84 GLU B CA 1
ATOM 1598 C C . GLU B 1 84 ? -12.172 2.584 -8.125 1 96.31 84 GLU B C 1
ATOM 1600 O O . GLU B 1 84 ? -13.031 1.785 -7.742 1 96.31 84 GLU B O 1
ATOM 1605 N N . THR B 1 85 ? -11.234 2.293 -8.969 1 97.62 85 THR B N 1
ATOM 1606 C CA . THR B 1 85 ? -11.016 0.923 -9.43 1 97.62 85 THR B CA 1
ATOM 1607 C C . THR B 1 85 ? -9.523 0.633 -9.57 1 97.62 85 THR B C 1
ATOM 1609 O O . THR B 1 85 ? -8.758 1.49 -10.023 1 97.62 85 THR B O 1
ATOM 1612 N N . ILE B 1 86 ? -9.117 -0.578 -9.258 1 98.38 86 ILE B N 1
ATOM 1613 C CA . ILE B 1 86 ? -7.777 -1.076 -9.547 1 98.38 86 ILE B CA 1
ATOM 1614 C C . ILE B 1 86 ? -7.855 -2.188 -10.594 1 98.38 86 ILE B C 1
ATOM 1616 O O . ILE B 1 86 ? -8.695 -3.082 -10.5 1 98.38 86 ILE B O 1
ATOM 1620 N N . THR B 1 87 ? -7.043 -2.041 -11.578 1 98.06 87 THR B N 1
ATOM 1621 C CA . THR B 1 87 ? -6.883 -3.139 -12.523 1 98.06 87 THR B CA 1
ATOM 1622 C C . THR B 1 87 ? -5.523 -3.809 -12.352 1 98.06 87 THR B C 1
ATOM 1624 O O . THR B 1 87 ? -4.52 -3.135 -12.109 1 98.06 87 THR B O 1
ATOM 1627 N N . ARG B 1 88 ? -5.477 -5.098 -12.406 1 98.06 88 ARG B N 1
ATOM 1628 C CA . ARG B 1 88 ? -4.207 -5.816 -12.406 1 98.06 88 ARG B CA 1
ATOM 1629 C C . ARG B 1 88 ? -4.199 -6.91 -13.469 1 98.06 88 ARG B C 1
ATOM 1631 O O . ARG B 1 88 ? -5.152 -7.688 -13.578 1 98.06 88 ARG B O 1
ATOM 1638 N N . LYS B 1 89 ? -3.164 -6.922 -14.266 1 98.56 89 LYS B N 1
ATOM 1639 C CA . LYS B 1 89 ? -2.877 -7.938 -15.273 1 98.56 89 LYS B CA 1
ATOM 1640 C C . LYS B 1 89 ? -1.685 -8.797 -14.867 1 98.56 89 LYS B C 1
ATOM 1642 O O . LYS B 1 89 ? -0.625 -8.273 -14.516 1 98.56 89 LYS B O 1
ATOM 1647 N N . ILE B 1 90 ? -1.886 -10.086 -14.945 1 98.75 90 ILE B N 1
ATOM 1648 C CA . ILE B 1 90 ? -0.863 -11.023 -14.484 1 98.75 90 ILE B CA 1
ATOM 1649 C C . ILE B 1 90 ? -0.437 -11.93 -15.641 1 98.75 90 ILE B C 1
ATOM 1651 O O . ILE B 1 90 ? -1.277 -12.398 -16.406 1 98.75 90 ILE B O 1
ATOM 1655 N N . SER B 1 91 ? 0.842 -12.117 -15.75 1 98.62 91 SER B N 1
ATOM 1656 C CA . SER B 1 91 ? 1.386 -13.062 -16.719 1 98.62 91 SER B CA 1
ATOM 1657 C C . SER B 1 91 ? 2.492 -13.914 -16.094 1 98.62 91 SER B C 1
ATOM 1659 O O . SER B 1 91 ? 3.051 -13.547 -15.062 1 98.62 91 SER B O 1
ATOM 1661 N N . PHE B 1 92 ? 2.771 -15 -16.828 1 98.62 92 PHE B N 1
ATOM 1662 C CA . PHE B 1 92 ? 3.73 -15.969 -16.312 1 98.62 92 PHE B CA 1
ATOM 1663 C C . PHE B 1 92 ? 4.785 -16.297 -17.359 1 9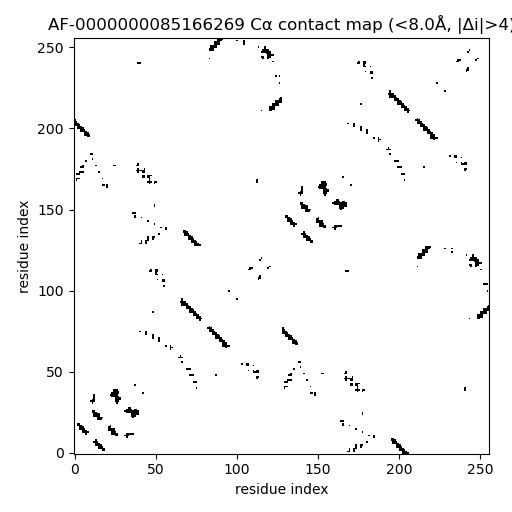8.62 92 PHE B C 1
ATOM 1665 O O . PHE B 1 92 ? 4.52 -16.219 -18.562 1 98.62 92 PHE B O 1
ATOM 1672 N N . GLY B 1 93 ? 5.934 -16.656 -16.875 1 98.56 93 GLY B N 1
ATOM 1673 C CA . GLY B 1 93 ? 7.043 -16.969 -17.766 1 98.56 93 GLY B CA 1
ATOM 1674 C C . GLY B 1 93 ? 6.895 -18.297 -18.469 1 98.56 93 GLY B C 1
ATOM 1675 O O . GLY B 1 93 ? 7.473 -18.516 -19.531 1 98.56 93 GLY B O 1
ATOM 1676 N N . ASN B 1 94 ? 6.168 -19.219 -17.844 1 98.25 94 ASN B N 1
ATOM 1677 C CA . ASN B 1 94 ? 5.93 -20.531 -18.438 1 98.25 94 ASN B CA 1
ATOM 1678 C C . ASN B 1 94 ? 4.496 -20.672 -18.953 1 98.25 94 ASN B C 1
ATOM 1680 O O . ASN B 1 94 ? 3.604 -19.953 -18.5 1 98.25 94 ASN B O 1
ATOM 1684 N N . THR B 1 95 ? 4.328 -21.562 -19.922 1 97.62 95 THR B N 1
ATOM 1685 C CA . THR B 1 95 ? 2.994 -21.906 -20.406 1 97.62 95 THR B CA 1
ATOM 1686 C C . THR B 1 95 ? 2.244 -22.734 -19.375 1 97.62 95 THR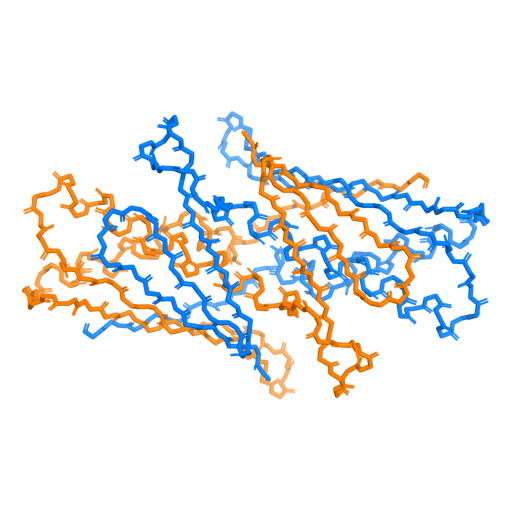 B C 1
ATOM 1688 O O . THR B 1 95 ? 2.779 -23.719 -18.844 1 97.62 95 THR B O 1
ATOM 1691 N N . LEU B 1 96 ? 1.115 -22.281 -19.094 1 97.38 96 LEU B N 1
ATOM 1692 C CA . LEU B 1 96 ? 0.281 -22.969 -18.125 1 97.38 96 LEU B CA 1
ATOM 1693 C C . LEU B 1 96 ? -0.975 -23.531 -18.781 1 97.38 96 LEU B C 1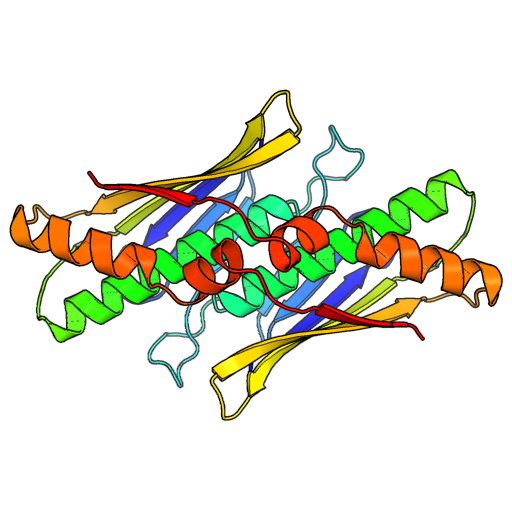
ATOM 1695 O O . LEU B 1 96 ? -1.461 -22.969 -19.766 1 97.38 96 LEU B O 1
ATOM 1699 N N . SER B 1 97 ? -1.471 -24.594 -18.203 1 97.38 97 SER B N 1
ATOM 1700 C CA . SER B 1 97 ? -2.732 -25.141 -18.688 1 97.38 97 SER B CA 1
ATOM 1701 C C . SER B 1 97 ? -3.904 -24.234 -18.328 1 97.38 97 SER B C 1
ATOM 1703 O O . SER B 1 97 ? -3.799 -23.406 -17.422 1 97.38 97 SER B O 1
ATOM 1705 N N . GLN B 1 98 ? -5.016 -24.422 -19.047 1 96.94 98 GLN B N 1
ATOM 1706 C CA . GLN B 1 98 ? -6.215 -23.656 -18.734 1 96.94 98 GLN B CA 1
ATOM 1707 C C . GLN B 1 98 ? -6.695 -23.922 -17.312 1 96.94 98 GLN B C 1
ATOM 1709 O O . GLN B 1 98 ? -7.199 -23.016 -16.641 1 96.94 98 GLN B O 1
ATOM 1714 N N . GLU B 1 99 ? -6.566 -25.078 -16.906 1 97.19 99 GLU B N 1
ATOM 1715 C CA . GLU B 1 99 ? -6.945 -25.453 -15.547 1 97.19 99 GLU B CA 1
ATOM 1716 C C . GLU B 1 99 ? -6.094 -24.703 -14.516 1 97.19 99 GLU B C 1
ATOM 1718 O O . GLU B 1 99 ? -6.613 -24.188 -13.523 1 97.19 99 GLU B O 1
ATOM 1723 N N . GLN B 1 100 ? -4.801 -24.719 -14.734 1 97.69 100 GLN B N 1
ATOM 1724 C CA . GLN B 1 100 ? -3.889 -24 -13.844 1 97.69 100 GLN B CA 1
ATOM 1725 C C . GLN B 1 100 ? -4.234 -22.516 -13.797 1 97.69 100 GLN B C 1
ATOM 1727 O O . GLN B 1 100 ? -4.32 -21.938 -12.711 1 97.69 100 GLN B O 1
ATOM 1732 N N . LEU B 1 101 ? -4.48 -21.922 -14.953 1 97.5 101 LEU B N 1
ATOM 1733 C CA . LEU B 1 101 ? -4.797 -20.5 -15.031 1 97.5 101 LEU B CA 1
ATOM 1734 C C . LEU B 1 101 ? -6.09 -20.172 -14.297 1 97.5 101 LEU B C 1
ATOM 1736 O O . LEU B 1 101 ? -6.176 -19.172 -13.586 1 97.5 101 LEU B O 1
ATOM 1740 N N . THR B 1 102 ? -7.062 -20.984 -14.461 1 97.06 102 THR B N 1
ATOM 1741 C CA . THR B 1 102 ? -8.344 -20.797 -13.797 1 97.06 102 THR B CA 1
ATOM 1742 C C . THR B 1 102 ? -8.172 -20.844 -12.281 1 97.06 102 THR B C 1
ATOM 1744 O O . THR B 1 102 ? -8.711 -20 -11.562 1 97.06 102 THR B O 1
ATOM 1747 N N . ARG B 1 103 ? -7.418 -21.828 -11.836 1 97.69 103 ARG B N 1
ATOM 1748 C CA . ARG B 1 103 ? -7.188 -21.953 -10.398 1 97.69 103 ARG B CA 1
ATOM 1749 C C . ARG B 1 103 ? -6.41 -20.766 -9.852 1 97.69 103 ARG B C 1
ATOM 1751 O O . ARG B 1 103 ? -6.746 -20.234 -8.789 1 97.69 103 ARG B O 1
ATOM 1758 N N . LEU B 1 104 ? -5.375 -20.344 -10.539 1 98.31 104 LEU B N 1
ATOM 1759 C CA . LEU B 1 104 ? -4.566 -19.203 -10.109 1 98.31 104 LEU B CA 1
ATOM 1760 C C . LEU B 1 104 ? -5.398 -17.938 -10.07 1 98.31 104 LEU B C 1
ATOM 1762 O O . LEU B 1 104 ? -5.211 -17.094 -9.188 1 98.31 104 LEU B O 1
ATOM 1766 N N . ALA B 1 105 ? -6.312 -17.797 -10.992 1 96.94 105 ALA B N 1
ATOM 1767 C CA . ALA B 1 105 ? -7.207 -16.641 -10.992 1 96.94 105 ALA B CA 1
ATOM 1768 C C . ALA B 1 105 ? -8.078 -16.609 -9.742 1 96.94 105 ALA B C 1
ATOM 1770 O O . ALA B 1 105 ? -8.305 -15.555 -9.156 1 96.94 105 ALA B O 1
ATOM 1771 N N . GLU B 1 106 ? -8.547 -17.719 -9.344 1 97.31 106 GLU B N 1
ATOM 1772 C CA . GLU B 1 106 ? -9.336 -17.828 -8.117 1 97.31 106 GLU B CA 1
ATOM 1773 C C . GLU B 1 106 ? -8.5 -17.453 -6.891 1 97.31 106 GLU B C 1
ATOM 1775 O O . GLU B 1 106 ? -8.984 -16.734 -6.004 1 97.31 106 GLU B O 1
ATOM 1780 N N . ILE B 1 107 ? -7.281 -17.969 -6.891 1 97.81 107 ILE B N 1
ATOM 1781 C CA . ILE B 1 107 ? -6.395 -17.703 -5.762 1 97.81 107 ILE B CA 1
ATOM 1782 C C . ILE B 1 107 ? -6.074 -16.219 -5.691 1 97.81 107 ILE B C 1
ATOM 1784 O O . ILE B 1 107 ? -6.008 -15.641 -4.602 1 97.81 107 ILE B O 1
ATOM 1788 N N . CYS B 1 108 ? -5.871 -15.641 -6.863 1 96.25 108 CYS B N 1
ATOM 1789 C CA . CYS B 1 108 ? -5.566 -14.219 -6.957 1 96.25 108 CYS B CA 1
ATOM 1790 C C . CYS B 1 108 ? -6.605 -13.391 -6.211 1 96.25 108 CYS B C 1
ATOM 1792 O O . CYS B 1 108 ? -6.258 -12.422 -5.531 1 96.25 108 CYS B O 1
ATOM 1794 N N . GLU B 1 109 ? -7.828 -13.742 -6.242 1 95.69 109 GLU B N 1
ATOM 1795 C CA . GLU B 1 109 ? -8.938 -13 -5.645 1 95.69 109 GLU B CA 1
ATOM 1796 C C . GLU B 1 109 ? -8.969 -13.188 -4.129 1 95.69 109 GLU B C 1
ATOM 1798 O O . GLU B 1 109 ? -9.664 -12.453 -3.424 1 95.69 109 GLU B O 1
ATOM 1803 N N . LYS B 1 110 ? -8.172 -14.094 -3.703 1 96.38 110 LYS B N 1
ATOM 1804 C CA . LYS B 1 110 ? -8.219 -14.43 -2.285 1 96.38 110 LYS B CA 1
ATOM 1805 C C . LYS B 1 110 ? -6.922 -14.031 -1.581 1 96.38 110 LYS B C 1
ATOM 1807 O O . LYS B 1 110 ? -6.707 -14.383 -0.42 1 96.38 110 LYS B O 1
ATOM 1812 N N . THR B 1 111 ? -6.039 -13.391 -2.287 1 97.56 111 THR B N 1
ATOM 1813 C CA . THR B 1 111 ? -4.789 -12.984 -1.647 1 97.56 111 THR B CA 1
ATOM 1814 C C . THR B 1 111 ? -5.059 -12.008 -0.502 1 97.56 111 THR B C 1
ATOM 1816 O O . THR B 1 111 ? -6.02 -11.242 -0.549 1 97.56 111 THR B O 1
ATOM 1819 N N . PRO B 1 112 ? -4.238 -12.039 0.515 1 97.06 112 PRO B N 1
ATOM 1820 C CA . PRO B 1 112 ? -4.508 -11.273 1.731 1 97.06 112 PRO B CA 1
ATOM 1821 C C . PRO B 1 112 ? -4.711 -9.781 1.455 1 97.06 112 PRO B C 1
ATOM 1823 O O . PRO B 1 112 ? -5.719 -9.211 1.862 1 97.06 112 PRO B O 1
ATOM 1826 N N . VAL B 1 113 ? -3.793 -9.133 0.74 1 98.38 113 VAL B N 1
ATOM 1827 C CA . VAL B 1 113 ? -3.895 -7.691 0.508 1 98.38 113 VAL B CA 1
ATOM 1828 C C . VAL B 1 113 ? -5.078 -7.398 -0.411 1 98.38 113 VAL B C 1
ATOM 1830 O O . VAL B 1 113 ? -5.75 -6.375 -0.261 1 98.38 113 VAL B O 1
ATOM 1833 N N . THR B 1 114 ? -5.367 -8.32 -1.377 1 98.31 114 THR B N 1
ATOM 1834 C CA . THR B 1 114 ? -6.562 -8.164 -2.195 1 98.31 114 THR B CA 1
ATOM 1835 C C . THR B 1 114 ? -7.809 -8.078 -1.318 1 98.31 114 THR B C 1
ATOM 1837 O O . THR B 1 114 ? -8.633 -7.168 -1.481 1 98.31 114 THR B O 1
ATOM 1840 N N . LYS B 1 115 ? -7.926 -9 -0.396 1 97.06 115 LYS B N 1
ATOM 1841 C CA . LYS B 1 115 ? -9.086 -9.008 0.488 1 97.06 115 LYS B CA 1
ATOM 1842 C C . LYS B 1 115 ? -9.156 -7.727 1.316 1 97.06 115 LYS B C 1
ATOM 1844 O O . LYS B 1 115 ? -10.227 -7.141 1.479 1 97.06 115 LYS B O 1
ATOM 1849 N N . THR B 1 116 ? -8.062 -7.348 1.825 1 97.31 116 THR B N 1
ATOM 1850 C CA . THR B 1 116 ? -7.984 -6.141 2.639 1 97.31 116 THR B CA 1
ATOM 1851 C C . THR B 1 116 ? -8.492 -4.93 1.861 1 97.31 116 THR B C 1
ATOM 1853 O O . THR B 1 116 ? -9.305 -4.152 2.373 1 97.31 116 THR B O 1
ATOM 1856 N N . ILE B 1 117 ? -8.039 -4.77 0.587 1 97.88 117 ILE B N 1
ATOM 1857 C CA . ILE B 1 117 ? -8.367 -3.6 -0.222 1 97.88 117 ILE B CA 1
ATOM 1858 C C . ILE B 1 117 ? -9.812 -3.695 -0.704 1 97.88 117 ILE B C 1
ATOM 1860 O O . ILE B 1 117 ? -10.531 -2.693 -0.736 1 97.88 117 ILE B O 1
ATOM 1864 N N . ARG B 1 118 ? -10.258 -4.867 -1.025 1 97.19 118 ARG B N 1
ATOM 1865 C CA . ARG B 1 118 ? -11.602 -5.031 -1.563 1 97.19 118 ARG B CA 1
ATOM 1866 C C . ARG B 1 118 ? -12.656 -4.867 -0.47 1 97.19 118 ARG B C 1
ATOM 1868 O O . ARG B 1 118 ? -13.695 -4.25 -0.693 1 97.19 118 ARG B O 1
ATOM 1875 N N . GLN B 1 119 ? -12.438 -5.445 0.68 1 95 119 GLN B N 1
ATOM 1876 C CA . GLN B 1 119 ? -13.438 -5.512 1.743 1 95 119 GLN B CA 1
ATOM 1877 C C . GLN B 1 119 ? -13.445 -4.23 2.57 1 95 119 GLN B C 1
ATOM 1879 O O . GLN B 1 119 ? -14.484 -3.848 3.121 1 95 119 GLN B O 1
ATOM 1884 N N . GLY B 1 120 ? -12.344 -3.645 2.613 1 95.94 120 GLY B N 1
ATOM 1885 C CA . GLY B 1 120 ? -12.141 -2.533 3.531 1 95.94 120 GLY B CA 1
ATOM 1886 C C . GLY B 1 120 ? -11.641 -2.969 4.895 1 95.94 120 GLY B C 1
ATOM 1887 O O . GLY B 1 120 ? -11.883 -4.102 5.316 1 95.94 120 GLY B O 1
ATOM 1888 N N . THR B 1 121 ? -10.953 -2.137 5.523 1 96.25 121 THR B N 1
ATOM 1889 C CA . THR B 1 121 ? -10.344 -2.387 6.828 1 96.25 121 THR B CA 1
ATOM 1890 C C . THR B 1 121 ? -10.469 -1.162 7.727 1 96.25 121 THR B C 1
ATOM 1892 O O . THR B 1 121 ? -10.258 -0.033 7.281 1 96.25 121 THR B O 1
ATOM 1895 N N . ALA B 1 122 ? -10.828 -1.424 8.992 1 96.81 122 ALA B N 1
ATOM 1896 C CA . ALA B 1 122 ? -10.93 -0.327 9.953 1 96.81 122 ALA B CA 1
ATOM 1897 C C . ALA B 1 122 ? -9.562 0.294 10.227 1 96.81 122 ALA B C 1
ATOM 1899 O O . ALA B 1 122 ? -8.562 -0.417 10.32 1 96.81 122 ALA B O 1
ATOM 1900 N N . ILE B 1 123 ? -9.5 1.604 10.352 1 97.94 123 ILE B N 1
ATOM 1901 C CA . ILE B 1 123 ? -8.297 2.359 10.695 1 97.94 123 ILE B CA 1
ATOM 1902 C C . ILE B 1 123 ? -8.547 3.191 11.945 1 97.94 123 ILE B C 1
ATOM 1904 O O . ILE B 1 123 ? -9.453 4.023 11.977 1 97.94 123 ILE B O 1
ATOM 1908 N N . GLN B 1 124 ? -7.797 2.906 12.93 1 97.31 124 GLN B N 1
ATOM 1909 C CA . GLN B 1 124 ? -7.859 3.678 14.172 1 97.31 124 GLN B CA 1
ATOM 1910 C C . GLN B 1 124 ? -6.727 4.699 14.234 1 97.31 124 GLN B C 1
ATOM 1912 O O . GLN B 1 124 ? -5.551 4.344 14.133 1 97.31 124 GLN B O 1
ATOM 1917 N N . THR B 1 125 ? -7.109 5.906 14.445 1 97.56 125 THR B N 1
ATOM 1918 C CA . THR B 1 125 ? -6.145 6.996 14.406 1 97.56 125 THR B CA 1
ATOM 1919 C C . THR B 1 125 ? -6 7.645 15.781 1 97.56 125 THR B C 1
ATOM 1921 O O . THR B 1 125 ? -6.996 7.867 16.469 1 97.56 125 THR B O 1
ATOM 1924 N N . SER B 1 126 ? -4.801 7.863 16.172 1 96.56 126 SER B N 1
ATOM 1925 C CA . SER B 1 126 ? -4.508 8.695 17.328 1 96.56 126 SER B CA 1
ATOM 1926 C C . SER B 1 126 ? -3.49 9.773 17 1 96.56 126 SER B C 1
ATOM 1928 O O . SER B 1 126 ? -2.617 9.57 16.156 1 96.56 126 SER B O 1
ATOM 1930 N N . MET B 1 127 ? -3.707 10.906 17.625 1 93.69 127 MET B N 1
ATOM 1931 C CA . MET B 1 127 ? -2.826 12.047 17.375 1 93.69 127 MET B CA 1
ATOM 1932 C C . MET B 1 127 ? -2.266 12.586 18.688 1 93.69 127 MET B C 1
ATOM 1934 O O . MET B 1 127 ? -2.979 12.664 19.688 1 93.69 127 MET B O 1
ATOM 1938 N N . ALA B 1 128 ? -0.985 12.773 18.641 1 82.31 128 ALA B N 1
ATOM 1939 C CA . ALA B 1 128 ? -0.353 13.344 19.828 1 82.31 128 ALA B CA 1
ATOM 1940 C C . ALA B 1 128 ? 0.365 14.648 19.5 1 82.31 128 ALA B C 1
ATOM 1942 O O . ALA B 1 128 ? 0.786 14.859 18.359 1 82.31 128 ALA B O 1
#

InterPro domains:
  IPR003718 OsmC/Ohr conserved domain [PF02566] (33-125)
  IPR015946 K homology domain-like, alpha/beta [G3DSA:3.30.300.20] (2-128)
  IPR036102 OsmC/Ohr superfamily [SSF82784] (8-126)

Foldseek 3Di:
DWDKDKDDDDFFWIWMDTPPDIFIEWDDVVVPTPPPHHHPVVVLQVVLQVLLQVQLVVVCVVVVHDQADKDKDKDWDADPVRDIDMDIDMHTPDDDDPVSVVVSVVSSCVGPSNCCVVVDDDDDDDDD/DWDKDKDDDDFFWIWMDTPPDIFIEWDDVVVPTPPPHHHPVVVLQVVLQVLLQVQLVVVCVVVVHDQADKDKDKDWDADPVRDIDMDIDMHTPDDDDPVSVVVSVVSSCVGPSNCCVVVDDDDDDDDD

Nearest PDB structures (foldseek):
  2pn2-assembly1_A-2  TM=8.832E-01  e=1.503E-07  Psychrobacter arcticus 273-4
  6mjn-assembly2_C  TM=7.695E-01  e=2.818E-07  Legionella pneumophila
  2onf-assembly1_B  TM=7.666E-01  e=1.637E-06  Thermoplasma acidophilum
  3lus-assembly1_A  TM=7.095E-01  e=6.945E-06  Vibrio cholerae O1 biovar El Tor str. N16961
  9jxc-assembly2_C  TM=6.768E-01  e=1.302E-05  Acinetobacter baumannii

pLDDT: mean 97.36, std 2.27, range [82.19, 98.94]

Organism: Herbaspirillum seropedicae (strain SmR1) (NCBI:txid757424)

Sequence (256 aa):
MAHVTLHNAAGYAQDIKARIHQLKSDEPESNGGKDTGPAPYELLLAALASCTSLTLRMYADRKGWDLGSISVDAHFGRDDSGLETITRKISFGNTLSQEQLTRLAEICEKTPVTKTIRQGTAIQTSMAMAHVTLHNAAGYAQDIKARIHQLKSDEPESNGGKDTGPAPYELLLAALASCTSLTLRMYADRKGWDLGSISVDAHFGRDDSGLETITRKISFGNTLSQEQLTRLAEICEKTPVTKTIRQGTAIQTSMA

Secondary structure (DSSP, 8-state):
--EEEEEE-SSS-EEEEETTEEEEE---GGGTS--SS--HHHHHHHHHHHHHHHHHHHHHHHHT-----EEEEEEEEE-TT--EEEEEEEEESS---HHHHHHHHHHHTT-HHHHHHHH--EEEEEE-/--EEEEEE-SSS-EEEEETTEEEEE---GGGTS--SS--HHHHHHHHHHHHHHHHHHHHHHHHT-----EEEEEEEEE-TT--EEEEEEEEESS---HHHHHHHHHHHTT-HHHHHHHH--EEEEEE-

Radius of gyration: 18.26 Å; Cα contacts (8 Å, |Δi|>4): 584; chains: 2; bounding box: 34×57×41 Å